Protein AF-A0AAV2BC26-F1 (afdb_monomer_lite)

Foldseek 3Di:
DPPDPDDPDPDDPVLVVLLQVLLQVLLVVQQVVLLVCCVPPNLLVLQLQLLLQLLVLLLCLVVQRVPDSVSSSVSSNSNSNSPNNNPSSVLLQLLQQAFPVCSVVVVVVVLVVVLVCVVVLVVVLVVQLPDPPPNRNSSSSNVSSVVSNVVSVVSVVPPDRHPVPDPPDDPVSNVVGQVRRPDDPPDDDDPDPVVCLVPDPVNVVVVVVVVVLVVVLVCCVPVVVVCCCPVVVPDVVVVVVPDV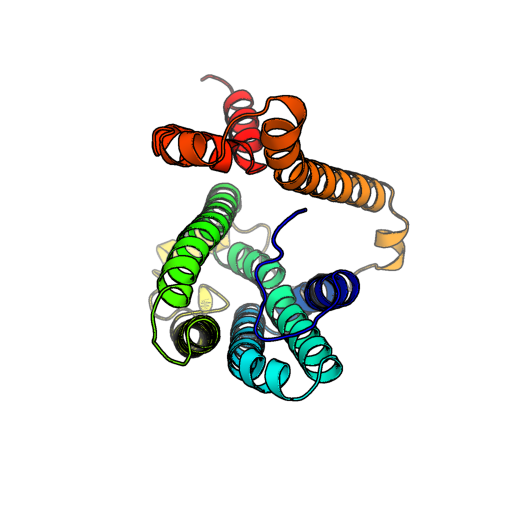VVVCVSSVVSRSCVVVVVVVVVPDPDD

pLDDT: mean 77.87, std 18.15, range [30.59, 96.94]

Sequence (271 aa):
MKKQVEGEFDWSPEIQGYILGSSFLGYVVTQMPGGMMAEKISAKITIIMGVFISSLCHLISPFASWSNTYFILAIQFMRGIGQGLIPAASCVLAANWFPIKERGFLNTAMMSGFCAGALLGGVATGALCSSTLFRGWPSVYYIFGSLGIIFSIFLQLFLFDSPKTHPRITQSELKYILLNQEFSFSGKRPPIPWRKLFTSVPFYALTVAMTGQFWASTHFVSVHPTFLGTILHYPIHERKKSNPSSRLHQGLCALPWIQSLRTFSVSMPKT

Secondary structure (DSSP, 8-state):
-------SS---HHHHHHHHHHHHHHHHHHHHHHHHHHHHT-HHHHHHHHHHHHHHHHHHHHHHHHH-HHHHHHHHHHHHHHHHHHHHHHHHHHHHHS-HHHHHHHHHHHHHHHHHHHHHHHHHHHHHHHS-GGGSHHHHHHHHHHHHHHHHHHHHHH--S-GGG-TT--HHHHHHHHHTSSS---S-PPPP-HHHHHT-HHHHHHHHHHHHHHHHHHHHHHHHHHHHHHTS---HHHHHHS-HHHHHHHHHHTSHHHHHHHHHHHSS---

Organism: NCBI:txid280406

Structure (mmCIF, N/CA/C/O backbone):
data_AF-A0AAV2BC26-F1
#
_entry.id   AF-A0AAV2BC26-F1
#
loop_
_atom_site.group_PDB
_atom_site.id
_atom_site.type_symbol
_atom_site.label_atom_id
_atom_site.label_alt_id
_atom_site.label_comp_id
_atom_site.label_asym_id
_atom_site.label_entity_id
_atom_site.label_seq_id
_atom_site.pdbx_PDB_ins_code
_atom_site.Cartn_x
_atom_site.Cartn_y
_atom_site.Cartn_z
_atom_site.occupancy
_atom_site.B_iso_or_equiv
_atom_site.auth_seq_id
_atom_site.auth_comp_id
_atom_site.auth_asym_id
_atom_site.auth_atom_id
_atom_site.pdbx_PDB_model_num
ATOM 1 N N . MET A 1 1 ? 6.466 8.727 -37.370 1.00 30.59 1 MET A N 1
ATOM 2 C CA . MET A 1 1 ? 7.135 7.662 -36.589 1.00 30.59 1 MET A CA 1
ATOM 3 C C . MET A 1 1 ? 7.299 8.150 -35.157 1.00 30.59 1 MET A C 1
ATOM 5 O O . MET A 1 1 ? 7.943 9.172 -34.955 1.00 30.59 1 MET A O 1
ATOM 9 N N . LYS A 1 2 ? 6.643 7.514 -34.176 1.00 31.97 2 LYS A N 1
ATOM 10 C CA . LYS A 1 2 ? 6.840 7.853 -32.756 1.00 31.97 2 LYS A CA 1
ATOM 11 C C . LYS A 1 2 ? 8.261 7.424 -32.386 1.00 31.97 2 LYS A C 1
ATOM 13 O O . LYS A 1 2 ? 8.549 6.237 -32.458 1.00 31.97 2 LYS A O 1
ATOM 18 N N . LYS A 1 3 ? 9.133 8.368 -32.020 1.00 30.83 3 LYS A N 1
ATOM 19 C CA . LYS A 1 3 ? 10.400 8.053 -31.345 1.00 30.83 3 LYS A CA 1
ATOM 20 C C . LYS A 1 3 ? 10.026 7.357 -30.034 1.00 30.83 3 LYS A C 1
ATOM 22 O O . LYS A 1 3 ? 9.578 8.025 -29.103 1.00 30.83 3 LYS A O 1
ATOM 27 N N . GLN A 1 4 ? 10.095 6.028 -29.994 1.00 39.56 4 GLN A N 1
ATOM 28 C CA . GLN A 1 4 ? 10.157 5.329 -28.718 1.00 39.56 4 GLN A CA 1
ATOM 29 C C . GLN A 1 4 ? 11.443 5.809 -28.047 1.00 39.56 4 GLN A C 1
ATOM 31 O O . GLN A 1 4 ? 12.488 5.893 -28.688 1.00 39.56 4 GLN A O 1
ATOM 36 N N . VAL A 1 5 ? 11.336 6.252 -26.799 1.00 47.44 5 VAL A N 1
ATOM 37 C CA . VAL A 1 5 ? 12.516 6.534 -25.984 1.00 47.44 5 VAL A CA 1
ATOM 38 C C . VAL A 1 5 ? 13.207 5.185 -25.823 1.00 47.44 5 VAL A C 1
ATOM 40 O O . VAL A 1 5 ? 12.642 4.311 -25.172 1.00 47.44 5 VAL A O 1
ATOM 43 N N . GLU A 1 6 ? 14.342 4.987 -26.496 1.00 43.56 6 GLU A N 1
ATOM 44 C CA . GLU A 1 6 ? 15.148 3.770 -26.372 1.00 43.56 6 GLU A CA 1
ATOM 45 C C . GLU A 1 6 ? 15.551 3.630 -24.900 1.00 43.56 6 GLU A C 1
ATOM 47 O O . GLU A 1 6 ? 16.333 4.420 -24.369 1.00 43.56 6 GLU A O 1
ATOM 52 N N . GLY A 1 7 ? 14.898 2.700 -24.204 1.00 60.50 7 GLY A N 1
ATOM 53 C CA . GLY A 1 7 ? 15.225 2.346 -22.831 1.00 60.50 7 GLY A CA 1
ATOM 54 C C . GLY A 1 7 ? 16.401 1.373 -22.798 1.00 60.50 7 GLY A C 1
ATOM 55 O O . GLY A 1 7 ? 16.702 0.718 -23.788 1.00 60.50 7 GLY A O 1
ATOM 56 N N . GLU A 1 8 ? 17.033 1.232 -21.632 1.00 68.56 8 GLU A N 1
ATOM 57 C CA . GLU A 1 8 ? 18.120 0.262 -21.391 1.00 68.56 8 GLU A CA 1
ATOM 58 C C . GLU A 1 8 ? 17.681 -1.205 -21.620 1.00 68.56 8 GLU A C 1
ATOM 60 O O . GLU A 1 8 ? 18.525 -2.087 -21.754 1.00 68.56 8 GLU A O 1
ATOM 65 N N . PHE A 1 9 ? 16.370 -1.469 -21.695 1.00 74.62 9 PHE A N 1
ATOM 66 C CA . PHE A 1 9 ? 15.781 -2.797 -21.873 1.00 74.62 9 PHE A CA 1
ATOM 67 C C . PHE A 1 9 ? 14.911 -2.870 -23.130 1.00 74.62 9 PHE A C 1
ATOM 69 O O . PHE A 1 9 ? 14.010 -2.049 -23.315 1.00 74.62 9 PHE A O 1
ATOM 76 N N . ASP A 1 10 ? 15.114 -3.916 -23.933 1.00 74.75 10 ASP A N 1
ATOM 77 C CA . ASP A 1 10 ? 14.355 -4.191 -25.160 1.00 74.75 10 ASP A CA 1
ATOM 78 C C . ASP A 1 10 ? 13.039 -4.942 -24.857 1.00 74.75 10 ASP A C 1
ATOM 80 O O . ASP A 1 10 ? 12.786 -6.062 -25.302 1.00 74.75 10 ASP A O 1
ATOM 84 N N . TRP A 1 11 ? 12.214 -4.369 -23.973 1.00 79.12 11 TRP A N 1
ATOM 85 C CA . TRP A 1 11 ? 10.929 -4.960 -23.590 1.00 79.12 11 TRP A CA 1
ATOM 86 C C . TRP A 1 11 ? 9.819 -4.541 -24.544 1.00 79.12 11 TRP A C 1
ATOM 88 O O . TRP A 1 11 ? 9.501 -3.352 -24.654 1.00 79.12 11 TRP A O 1
ATOM 98 N N . SER A 1 12 ? 9.154 -5.534 -25.139 1.00 83.81 12 SER A N 1
ATOM 99 C CA . SER A 1 12 ? 7.952 -5.300 -25.934 1.00 83.81 12 SER A CA 1
ATOM 100 C C . SER A 1 12 ? 6.833 -4.674 -25.076 1.00 83.81 12 SER A C 1
ATOM 102 O O . SER A 1 12 ? 6.784 -4.896 -23.856 1.00 83.81 12 SER A O 1
ATOM 104 N N . PRO A 1 13 ? 5.912 -3.893 -25.670 1.00 79.00 13 PRO A N 1
ATOM 105 C CA . PRO A 1 13 ? 4.785 -3.299 -24.946 1.00 79.00 13 PRO A CA 1
ATOM 106 C C . PRO A 1 13 ? 3.946 -4.326 -24.170 1.00 79.00 13 PRO A C 1
ATOM 108 O O . PRO A 1 13 ? 3.428 -4.025 -23.094 1.00 79.00 13 PRO A O 1
ATOM 111 N N . GLU A 1 14 ? 3.849 -5.554 -24.682 1.00 84.06 14 GLU A N 1
ATOM 112 C CA . GLU A 1 14 ? 3.153 -6.671 -24.044 1.00 84.06 14 GLU A CA 1
ATOM 113 C C . GLU A 1 14 ? 3.841 -7.079 -22.734 1.00 84.06 14 GLU A C 1
ATOM 115 O O . GLU A 1 14 ? 3.182 -7.206 -21.701 1.00 84.06 14 GLU A O 1
ATOM 120 N N . ILE A 1 15 ? 5.173 -7.209 -22.743 1.00 84.38 15 ILE A N 1
ATOM 121 C CA . ILE A 1 15 ? 5.966 -7.552 -21.553 1.00 84.38 15 ILE A CA 1
ATOM 122 C C . ILE A 1 15 ? 5.849 -6.459 -20.489 1.00 84.38 15 ILE A C 1
ATOM 124 O O . ILE A 1 15 ? 5.641 -6.763 -19.314 1.00 84.38 15 ILE A O 1
ATOM 128 N N . GLN A 1 16 ? 5.917 -5.185 -20.883 1.00 79.38 16 GLN A N 1
ATOM 129 C CA . GLN A 1 16 ? 5.716 -4.063 -19.958 1.00 79.38 16 GLN A CA 1
ATOM 130 C C . GLN A 1 16 ? 4.321 -4.112 -19.314 1.00 79.38 16 GLN A C 1
ATOM 132 O O . GLN A 1 16 ? 4.179 -3.891 -18.107 1.00 79.38 16 GLN A O 1
ATOM 137 N N . GLY A 1 17 ? 3.302 -4.471 -20.102 1.00 82.50 17 GLY A N 1
ATOM 138 C CA . GLY A 1 17 ? 1.946 -4.720 -19.623 1.00 82.50 17 GLY A CA 1
ATOM 139 C C . GLY A 1 17 ? 1.880 -5.848 -18.592 1.00 82.50 17 GLY A C 1
ATOM 140 O O . GLY A 1 17 ? 1.257 -5.676 -17.544 1.00 82.50 17 GLY A O 1
ATOM 141 N N . TYR A 1 18 ? 2.569 -6.968 -18.828 1.00 87.00 18 TYR A N 1
ATOM 142 C CA . TYR A 1 18 ? 2.637 -8.072 -17.866 1.00 87.00 18 TYR A CA 1
ATOM 143 C C . TYR A 1 18 ? 3.360 -7.691 -16.570 1.00 87.00 18 TYR A C 1
ATOM 145 O O . TYR A 1 18 ? 2.895 -8.059 -15.493 1.00 87.00 18 TYR A O 1
ATOM 153 N N . ILE A 1 19 ? 4.449 -6.920 -16.647 1.00 85.44 19 ILE A N 1
ATOM 154 C CA . ILE A 1 19 ? 5.209 -6.440 -15.478 1.00 85.44 19 ILE A CA 1
ATOM 155 C C . ILE A 1 19 ? 4.349 -5.529 -14.593 1.00 85.44 19 ILE A C 1
ATOM 157 O O . ILE A 1 19 ? 4.380 -5.636 -13.364 1.00 85.44 19 ILE A O 1
ATOM 161 N N . LEU A 1 20 ? 3.562 -4.638 -15.198 1.00 81.12 20 LEU A N 1
ATOM 162 C CA . LEU A 1 20 ? 2.636 -3.782 -14.458 1.00 81.12 20 LEU A CA 1
ATOM 163 C C . LEU A 1 20 ? 1.440 -4.584 -13.916 1.00 81.12 20 LEU A C 1
ATOM 165 O O . LEU A 1 20 ? 1.033 -4.412 -12.764 1.00 81.12 20 LEU A O 1
ATOM 169 N N . GLY A 1 21 ? 0.897 -5.481 -14.740 1.00 85.75 21 GLY A N 1
ATOM 170 C CA . GLY A 1 21 ? -0.248 -6.322 -14.410 1.00 85.75 21 GLY A CA 1
ATOM 171 C C . GLY A 1 21 ? 0.032 -7.310 -13.279 1.00 85.75 21 GLY A C 1
ATOM 172 O O . GLY A 1 21 ? -0.843 -7.526 -12.442 1.00 85.75 21 GLY A O 1
ATOM 173 N N . SER A 1 22 ? 1.246 -7.864 -13.187 1.00 90.25 22 SER A N 1
ATOM 174 C CA . SER A 1 22 ? 1.607 -8.817 -12.131 1.00 90.25 22 SER A CA 1
ATOM 175 C C . SER A 1 22 ? 1.559 -8.179 -10.739 1.00 90.25 22 SER A C 1
ATOM 177 O O . SER A 1 22 ? 1.022 -8.780 -9.808 1.00 90.25 22 SER A O 1
ATOM 179 N N . SER A 1 23 ? 2.016 -6.929 -10.590 1.00 87.19 23 SER A N 1
ATOM 180 C CA . SER A 1 23 ? 1.846 -6.176 -9.340 1.00 87.19 23 SER A CA 1
ATOM 181 C C . SER A 1 23 ? 0.380 -5.968 -8.978 1.00 87.19 23 SER A C 1
ATOM 183 O O . SER A 1 23 ? 0.005 -6.132 -7.817 1.00 87.19 23 SER A O 1
ATOM 185 N N . PHE A 1 24 ? -0.463 -5.631 -9.955 1.00 87.75 24 PHE A N 1
ATOM 186 C CA . PHE A 1 24 ? -1.889 -5.441 -9.704 1.00 87.75 24 PHE A CA 1
ATOM 187 C C . PHE A 1 24 ? -2.580 -6.753 -9.306 1.00 87.75 24 PHE A C 1
ATOM 189 O O . PHE A 1 24 ? -3.384 -6.773 -8.375 1.00 87.75 24 PHE A O 1
ATOM 196 N N . LEU A 1 25 ? -2.213 -7.867 -9.944 1.00 91.38 25 LEU A N 1
ATOM 197 C CA . LEU A 1 25 ? -2.725 -9.191 -9.604 1.00 91.38 25 LEU A CA 1
ATOM 198 C C . LEU A 1 25 ? -2.388 -9.570 -8.154 1.00 91.38 25 LEU A C 1
ATOM 200 O O . LEU A 1 25 ? -3.278 -9.970 -7.405 1.00 91.38 25 LEU A O 1
ATOM 204 N N . GLY A 1 26 ? -1.129 -9.389 -7.736 1.00 91.69 26 GLY A N 1
ATOM 205 C CA . GLY A 1 26 ? -0.709 -9.649 -6.355 1.00 91.69 26 GLY A CA 1
ATOM 206 C C . GLY A 1 26 ? -1.468 -8.790 -5.337 1.00 91.69 26 GLY A C 1
ATOM 207 O O . GLY A 1 26 ? -1.875 -9.283 -4.281 1.00 91.69 26 GLY A O 1
ATOM 208 N N . TYR A 1 27 ? -1.725 -7.527 -5.685 1.00 90.62 27 TYR A N 1
ATOM 209 C CA . TYR A 1 27 ? -2.503 -6.600 -4.864 1.00 90.62 27 TYR A CA 1
ATOM 210 C C . TYR A 1 27 ? -3.951 -7.071 -4.670 1.00 90.62 27 TYR A C 1
ATOM 212 O O . TYR A 1 27 ? -4.417 -7.159 -3.534 1.00 90.62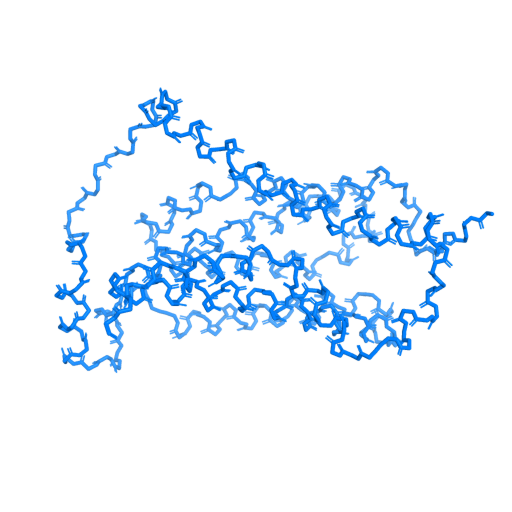 27 TYR A O 1
ATOM 220 N N . VAL A 1 28 ? -4.648 -7.435 -5.754 1.00 90.00 28 VAL A N 1
ATOM 221 C CA . VAL A 1 28 ? -6.049 -7.894 -5.712 1.00 90.00 28 VAL A CA 1
ATOM 222 C C . VAL A 1 28 ? -6.197 -9.180 -4.901 1.00 90.00 28 VAL A C 1
ATOM 224 O O . VAL A 1 28 ? -7.073 -9.261 -4.041 1.00 90.00 28 VAL A O 1
ATOM 227 N N . VAL A 1 29 ? -5.322 -10.165 -5.132 1.00 92.19 29 VAL A N 1
ATOM 228 C CA . VAL A 1 29 ? -5.358 -11.456 -4.420 1.00 92.19 29 VAL A CA 1
ATOM 229 C C . VAL A 1 29 ? -5.208 -11.264 -2.912 1.00 92.19 29 VAL A C 1
ATOM 231 O O . VAL A 1 29 ? -5.825 -11.982 -2.128 1.00 92.19 29 VAL A O 1
ATOM 234 N N . THR A 1 30 ? -4.419 -10.274 -2.500 1.00 92.56 30 THR A N 1
ATOM 235 C CA . THR A 1 30 ? -4.026 -10.103 -1.101 1.00 92.56 30 THR A CA 1
ATOM 236 C C . THR A 1 30 ? -4.961 -9.189 -0.312 1.00 92.56 30 THR A C 1
ATOM 238 O O . THR A 1 30 ? -4.971 -9.262 0.914 1.00 92.56 30 THR A O 1
ATOM 241 N N . GLN A 1 31 ? -5.811 -8.388 -0.964 1.00 89.38 31 GLN A N 1
ATOM 242 C CA . GLN A 1 31 ? -6.725 -7.488 -0.251 1.00 89.38 31 GLN A CA 1
ATOM 243 C C . GLN A 1 31 ? -7.676 -8.218 0.710 1.00 89.38 31 GLN A C 1
ATOM 245 O O . GLN A 1 31 ? -7.814 -7.815 1.867 1.00 89.38 31 GLN A O 1
ATOM 250 N N . MET A 1 32 ? -8.320 -9.301 0.258 1.00 89.25 32 MET A N 1
ATOM 251 C CA . MET A 1 32 ? -9.249 -10.064 1.102 1.00 89.25 32 MET A CA 1
ATOM 252 C C . MET A 1 32 ? -8.526 -10.789 2.257 1.00 89.25 32 MET A C 1
ATOM 254 O O . MET A 1 32 ? -8.907 -10.574 3.412 1.00 89.25 32 MET A O 1
ATOM 258 N N . PRO A 1 33 ? -7.459 -11.582 2.012 1.00 90.62 33 PRO A N 1
ATOM 259 C CA . PRO A 1 33 ? -6.665 -12.182 3.084 1.00 90.62 33 PRO A CA 1
ATOM 260 C C . PRO A 1 33 ? -6.057 -11.154 4.043 1.00 90.62 33 PRO A C 1
ATOM 262 O O . PRO A 1 33 ? -6.034 -11.391 5.248 1.00 90.62 33 PRO A O 1
ATOM 265 N N . GLY A 1 34 ? -5.608 -10.004 3.534 1.00 89.94 34 GLY A N 1
ATOM 266 C CA . GLY A 1 34 ? -5.033 -8.920 4.329 1.00 89.94 34 GLY A CA 1
ATOM 267 C C . GLY A 1 34 ? -6.020 -8.339 5.334 1.00 89.94 34 GLY A C 1
ATOM 268 O O . GLY A 1 34 ? -5.669 -8.154 6.497 1.00 89.94 34 GLY A O 1
ATOM 269 N N . GLY A 1 35 ? -7.281 -8.145 4.934 1.00 88.94 35 GLY A N 1
ATOM 270 C CA . GLY A 1 35 ? -8.345 -7.754 5.862 1.00 88.94 35 GLY A CA 1
ATOM 271 C C . GLY A 1 35 ? -8.563 -8.795 6.962 1.00 88.94 35 GLY A C 1
ATOM 272 O O . GLY A 1 35 ? -8.575 -8.462 8.144 1.00 88.94 35 GLY A O 1
ATOM 273 N N . MET A 1 36 ? -8.638 -10.078 6.597 1.00 88.94 36 MET A N 1
ATOM 274 C CA . MET A 1 36 ? -8.794 -11.162 7.576 1.00 88.94 36 MET A CA 1
ATOM 275 C C . MET A 1 36 ? -7.607 -11.259 8.541 1.00 88.94 36 MET A C 1
ATOM 277 O O . MET A 1 36 ? -7.792 -11.544 9.725 1.00 88.94 36 MET A O 1
ATOM 281 N N . MET A 1 37 ? -6.392 -11.046 8.038 1.00 90.38 37 MET A N 1
ATOM 282 C CA . MET A 1 37 ? -5.165 -11.052 8.827 1.00 90.38 37 MET A CA 1
ATOM 283 C C . MET A 1 37 ? -5.132 -9.880 9.812 1.00 90.38 37 MET A C 1
ATOM 285 O O . MET A 1 37 ? -4.815 -10.082 10.986 1.00 90.38 37 MET A O 1
ATOM 289 N N . ALA A 1 38 ? -5.546 -8.691 9.371 1.00 89.50 38 ALA A N 1
ATOM 290 C CA . ALA A 1 38 ? -5.642 -7.509 10.219 1.00 89.50 38 ALA A CA 1
ATOM 291 C C . ALA A 1 38 ? -6.656 -7.680 11.358 1.00 89.50 38 ALA A C 1
ATOM 293 O O . ALA A 1 38 ? -6.421 -7.211 12.468 1.00 89.50 38 ALA A O 1
ATOM 294 N N . GLU A 1 39 ? -7.763 -8.380 11.103 1.00 86.56 39 GLU A N 1
ATOM 295 C CA . GLU A 1 39 ? -8.792 -8.637 12.112 1.00 86.56 39 GLU A CA 1
ATOM 296 C C . GLU A 1 39 ? -8.424 -9.750 13.100 1.00 86.56 39 GLU A C 1
ATOM 298 O O . GLU A 1 39 ? -8.788 -9.665 14.272 1.00 86.56 39 GLU A O 1
ATOM 303 N N . LYS A 1 40 ? -7.756 -10.816 12.637 1.00 85.31 40 LYS A N 1
ATOM 304 C CA . LYS A 1 40 ? -7.459 -12.000 13.462 1.00 85.31 40 LYS A CA 1
ATOM 305 C C . LYS A 1 40 ? -6.129 -11.923 14.199 1.00 85.31 40 LYS A C 1
ATOM 307 O O . LYS A 1 40 ? -6.037 -12.445 15.305 1.00 85.31 40 LYS A O 1
ATOM 312 N N . ILE A 1 41 ? -5.102 -11.368 13.558 1.00 86.69 41 ILE A N 1
ATOM 313 C CA . ILE A 1 41 ? -3.739 -11.335 14.095 1.00 86.69 41 ILE A CA 1
ATOM 314 C C . ILE A 1 41 ? -3.483 -9.966 14.712 1.00 86.69 41 ILE A C 1
ATOM 316 O O . ILE A 1 41 ? -3.331 -9.852 15.922 1.00 86.69 41 ILE A O 1
ATOM 320 N N . SER A 1 42 ? -3.414 -8.935 13.873 1.00 88.44 42 SER A N 1
ATOM 321 C CA . SER A 1 42 ? -3.127 -7.557 14.273 1.00 88.44 42 SER A CA 1
ATOM 322 C C . SER A 1 42 ? -3.114 -6.677 13.025 1.00 88.44 42 SER A C 1
ATOM 324 O O . SER A 1 42 ? -2.523 -7.040 11.999 1.00 88.44 42 SER A O 1
ATOM 326 N N . ALA A 1 43 ? -3.732 -5.501 13.108 1.00 91.00 43 ALA A N 1
ATOM 327 C CA . ALA A 1 43 ? -3.708 -4.530 12.022 1.00 91.00 43 ALA A CA 1
ATOM 328 C C . ALA A 1 43 ? -2.306 -3.916 11.872 1.00 91.00 43 ALA A C 1
ATOM 330 O O . ALA A 1 43 ? -1.802 -3.803 10.755 1.00 91.00 43 ALA A O 1
ATOM 331 N N . LYS A 1 44 ? -1.633 -3.616 12.990 1.00 92.44 44 LYS A N 1
ATOM 332 C CA . LYS A 1 44 ? -0.251 -3.127 13.056 1.00 92.44 44 LYS A CA 1
ATOM 333 C C . LYS A 1 44 ? 0.703 -4.063 12.324 1.00 92.44 44 LYS A C 1
ATOM 335 O O . LYS A 1 44 ? 1.413 -3.616 11.426 1.00 92.44 44 LYS A O 1
ATOM 340 N N . ILE A 1 45 ? 0.721 -5.348 12.689 1.00 92.75 45 ILE A N 1
ATOM 341 C CA . ILE A 1 45 ? 1.651 -6.325 12.100 1.00 92.75 45 ILE A CA 1
ATOM 342 C C . ILE A 1 45 ? 1.398 -6.449 10.596 1.00 92.75 45 ILE A C 1
ATOM 344 O O . ILE A 1 45 ? 2.345 -6.456 9.813 1.00 92.75 45 ILE A O 1
ATOM 348 N N . THR A 1 46 ? 0.129 -6.473 10.183 1.00 94.62 46 THR A N 1
ATOM 349 C CA . THR A 1 46 ? -0.253 -6.580 8.769 1.00 94.62 46 THR A CA 1
ATOM 350 C C . THR A 1 46 ? 0.237 -5.380 7.948 1.00 94.62 46 THR A C 1
ATOM 352 O O . THR A 1 46 ? 0.809 -5.568 6.873 1.00 94.62 46 THR A O 1
ATOM 355 N N . ILE A 1 47 ? 0.092 -4.152 8.468 1.00 94.81 47 ILE A N 1
ATOM 356 C CA . ILE A 1 47 ? 0.607 -2.933 7.819 1.00 94.81 47 ILE A CA 1
ATOM 357 C C . ILE A 1 47 ? 2.134 -2.984 7.717 1.00 94.81 47 ILE A C 1
ATOM 359 O O . ILE A 1 47 ? 2.685 -2.747 6.643 1.00 94.81 47 ILE A O 1
ATOM 363 N N . ILE A 1 48 ? 2.822 -3.315 8.812 1.00 95.62 48 ILE A N 1
ATOM 364 C CA . ILE A 1 48 ? 4.290 -3.320 8.866 1.00 95.62 48 ILE A CA 1
ATOM 365 C C . ILE A 1 48 ? 4.864 -4.363 7.914 1.00 95.62 48 ILE A C 1
ATOM 367 O O . ILE A 1 48 ? 5.770 -4.047 7.147 1.00 95.62 48 ILE A O 1
ATOM 371 N N . MET A 1 49 ? 4.304 -5.574 7.901 1.00 95.31 49 MET A N 1
ATOM 372 C CA . MET A 1 49 ? 4.687 -6.608 6.944 1.00 95.31 49 MET A CA 1
ATOM 373 C C . MET A 1 49 ? 4.464 -6.155 5.502 1.00 95.31 49 MET A C 1
ATOM 375 O O . MET A 1 49 ? 5.345 -6.341 4.666 1.00 95.31 49 MET A O 1
ATOM 379 N N . GLY A 1 50 ? 3.319 -5.534 5.205 1.00 95.00 50 GLY A N 1
ATOM 380 C CA . GLY A 1 50 ? 3.022 -5.036 3.865 1.00 95.00 50 GLY A CA 1
ATOM 381 C C . GLY A 1 50 ? 4.018 -3.975 3.393 1.00 95.00 50 GLY A C 1
ATOM 382 O O . GLY A 1 50 ? 4.563 -4.073 2.289 1.00 95.00 50 GLY A O 1
ATOM 383 N N . VAL A 1 51 ? 4.326 -2.996 4.251 1.00 95.88 51 VAL A N 1
ATOM 384 C CA . VAL A 1 51 ? 5.325 -1.952 3.968 1.00 95.88 51 VAL A CA 1
ATOM 385 C C . VAL A 1 51 ? 6.719 -2.561 3.823 1.00 95.88 51 VAL A C 1
ATOM 387 O O . VAL A 1 51 ? 7.420 -2.242 2.866 1.00 95.88 51 VAL A O 1
ATOM 390 N N . PHE A 1 52 ? 7.115 -3.471 4.711 1.00 96.94 52 PHE A N 1
ATOM 391 C CA . PHE A 1 52 ? 8.434 -4.098 4.676 1.00 96.94 52 PHE A CA 1
ATOM 392 C C . PHE A 1 52 ? 8.640 -4.949 3.416 1.00 96.94 52 PHE A C 1
ATOM 394 O O . PHE A 1 52 ? 9.605 -4.731 2.687 1.00 96.94 52 PHE A O 1
ATOM 401 N N . ILE A 1 53 ? 7.706 -5.860 3.107 1.00 96.12 53 ILE A N 1
ATOM 402 C CA . ILE A 1 53 ? 7.771 -6.726 1.917 1.00 96.12 53 ILE A CA 1
ATOM 403 C C . ILE A 1 53 ? 7.787 -5.876 0.647 1.00 96.12 53 ILE A C 1
ATOM 405 O O . ILE A 1 53 ? 8.637 -6.072 -0.219 1.00 96.12 53 ILE A O 1
ATOM 409 N N . SER A 1 54 ? 6.880 -4.899 0.539 1.00 95.12 54 SER A N 1
ATOM 410 C CA . SER A 1 54 ? 6.818 -4.047 -0.651 1.00 95.12 54 SER A CA 1
ATOM 411 C C . SER A 1 54 ? 8.087 -3.215 -0.839 1.00 95.12 54 SER A C 1
ATOM 413 O O . SER A 1 54 ? 8.544 -3.085 -1.973 1.00 95.12 54 SER A O 1
ATOM 415 N N . SER A 1 55 ? 8.687 -2.713 0.244 1.00 95.75 55 SER A N 1
ATOM 416 C CA . SER A 1 55 ? 9.929 -1.929 0.211 1.00 95.75 55 SER A CA 1
ATOM 417 C C . SER A 1 55 ? 11.150 -2.784 -0.120 1.00 95.75 55 SER A C 1
ATOM 419 O O . SER A 1 55 ? 11.985 -2.374 -0.923 1.00 95.75 55 SER A O 1
ATOM 421 N N . LEU A 1 56 ? 11.229 -3.998 0.429 1.00 96.81 56 LEU A N 1
ATOM 422 C CA . LEU A 1 56 ? 12.293 -4.949 0.117 1.00 96.81 56 LEU A CA 1
ATOM 423 C C . LEU A 1 56 ? 12.247 -5.364 -1.358 1.00 96.81 56 LEU A C 1
ATOM 425 O O . LEU A 1 56 ? 13.263 -5.305 -2.047 1.00 96.81 56 LEU A O 1
ATOM 429 N N . CYS A 1 57 ? 11.063 -5.711 -1.872 1.00 94.62 57 CYS A N 1
ATOM 430 C CA . CYS A 1 57 ? 10.891 -5.997 -3.295 1.00 94.62 57 CYS A CA 1
ATOM 431 C C . CYS A 1 57 ? 11.260 -4.785 -4.160 1.00 94.62 57 CYS A C 1
ATOM 433 O O . CYS A 1 57 ? 11.883 -4.961 -5.200 1.00 94.62 57 CYS A O 1
ATOM 435 N N . HIS A 1 58 ? 10.947 -3.566 -3.705 1.00 92.94 58 HIS A N 1
ATOM 436 C CA . HIS A 1 58 ? 11.327 -2.327 -4.385 1.00 92.94 58 HIS A CA 1
ATOM 437 C C . HIS A 1 58 ? 12.855 -2.187 -4.523 1.00 92.94 58 HIS A C 1
ATOM 439 O O . HIS A 1 58 ? 13.331 -1.824 -5.593 1.00 92.94 58 HIS A O 1
ATOM 445 N N . LEU A 1 59 ? 13.630 -2.515 -3.483 1.00 94.62 59 LEU A N 1
ATOM 446 C CA . LEU A 1 59 ? 15.100 -2.485 -3.534 1.00 94.62 59 LEU A CA 1
ATOM 447 C C . LEU A 1 59 ? 15.690 -3.532 -4.484 1.00 94.62 59 LEU A C 1
ATOM 449 O O . LEU A 1 59 ? 16.732 -3.295 -5.090 1.00 94.62 59 LEU A O 1
ATOM 453 N N . ILE A 1 60 ? 15.037 -4.688 -4.605 1.00 94.38 60 ILE A N 1
ATOM 454 C CA . ILE A 1 60 ? 15.495 -5.798 -5.450 1.00 94.38 60 ILE A CA 1
ATOM 455 C C . ILE A 1 60 ? 15.139 -5.558 -6.927 1.00 94.38 60 ILE A C 1
ATOM 457 O O . ILE A 1 60 ? 15.814 -6.090 -7.809 1.00 94.38 60 ILE A O 1
ATOM 461 N N . SER A 1 61 ? 14.124 -4.738 -7.224 1.00 90.75 61 SER A N 1
ATOM 462 C CA . SER A 1 61 ? 13.635 -4.498 -8.588 1.00 90.75 61 SER A CA 1
ATOM 463 C C . SER A 1 61 ? 14.728 -4.121 -9.602 1.00 90.75 61 SER A C 1
ATOM 465 O O . SER A 1 61 ? 14.731 -4.736 -10.666 1.00 90.75 61 SER A O 1
ATOM 467 N N . PRO A 1 62 ? 15.688 -3.206 -9.335 1.00 89.31 62 PRO A N 1
ATOM 468 C CA . PRO A 1 62 ? 16.725 -2.888 -10.318 1.00 89.31 62 PRO A CA 1
ATOM 469 C C . PRO A 1 62 ? 17.617 -4.078 -10.667 1.00 89.31 62 PRO A C 1
ATOM 471 O O . PRO A 1 62 ? 17.896 -4.330 -11.837 1.00 89.31 62 PRO A O 1
ATOM 474 N N . PHE A 1 63 ? 18.007 -4.849 -9.650 1.00 90.31 63 PHE A N 1
ATOM 475 C CA . PHE A 1 63 ? 18.787 -6.068 -9.829 1.00 90.31 63 PHE A CA 1
ATOM 476 C C . PHE A 1 63 ? 18.004 -7.126 -10.617 1.00 90.31 63 PHE A C 1
ATOM 478 O O . PHE A 1 63 ? 18.551 -7.773 -11.510 1.00 90.31 63 PHE A O 1
ATOM 485 N N . ALA A 1 64 ? 16.706 -7.262 -10.336 1.00 89.38 64 ALA A N 1
ATOM 486 C CA . ALA A 1 64 ? 15.843 -8.191 -11.052 1.00 89.38 64 ALA A CA 1
ATOM 487 C C . ALA A 1 64 ? 15.691 -7.827 -12.537 1.00 89.38 64 ALA A C 1
ATOM 489 O O . ALA A 1 64 ? 15.720 -8.724 -13.381 1.00 89.38 64 ALA A O 1
ATOM 490 N N . SER A 1 65 ? 15.602 -6.531 -12.857 1.00 86.31 65 SER A N 1
ATOM 491 C CA . SER A 1 65 ? 15.516 -6.038 -14.236 1.00 86.31 65 SER A CA 1
ATOM 492 C C . SER A 1 65 ? 16.756 -6.370 -15.068 1.00 86.31 65 SER A C 1
ATOM 494 O O . SER A 1 65 ? 16.615 -6.725 -16.233 1.00 86.31 65 SER A O 1
ATOM 496 N N . TRP A 1 66 ? 17.960 -6.305 -14.487 1.00 86.31 66 TRP A N 1
ATOM 497 C CA . TRP A 1 66 ? 19.201 -6.654 -15.197 1.00 86.31 66 TRP A CA 1
ATOM 498 C C . TRP A 1 66 ? 19.404 -8.158 -15.396 1.00 86.31 66 TRP A C 1
ATOM 500 O O . TRP A 1 66 ? 20.174 -8.554 -16.265 1.00 86.31 66 TRP A O 1
ATOM 510 N N . SER A 1 67 ? 18.753 -8.996 -14.588 1.00 87.12 67 SER A N 1
ATOM 511 C CA . SER A 1 67 ? 18.961 -10.442 -14.629 1.00 87.12 67 SER A CA 1
ATOM 512 C C . SER A 1 67 ? 18.031 -11.140 -15.622 1.00 87.12 67 SER A C 1
ATOM 514 O O . SER A 1 67 ? 18.503 -11.787 -16.554 1.00 87.12 67 SER A O 1
ATOM 516 N N . ASN A 1 68 ? 16.712 -11.059 -15.414 1.00 87.12 68 ASN A N 1
ATOM 517 C CA . ASN A 1 68 ? 15.744 -11.797 -16.226 1.00 87.12 68 ASN A CA 1
ATOM 518 C C . ASN A 1 68 ? 14.342 -11.172 -16.139 1.00 87.12 68 ASN A C 1
ATOM 520 O O . ASN A 1 68 ? 13.843 -10.879 -15.051 1.00 87.12 68 ASN A O 1
ATOM 524 N N . THR A 1 69 ? 13.656 -11.073 -17.278 1.00 86.62 69 THR A N 1
ATOM 525 C CA . THR A 1 69 ? 12.254 -10.644 -17.395 1.00 86.62 69 THR A CA 1
ATOM 526 C C . THR A 1 69 ? 11.300 -11.430 -16.481 1.00 86.62 69 THR A C 1
ATOM 528 O O . THR A 1 69 ? 10.412 -10.852 -15.856 1.00 86.62 69 THR A O 1
ATOM 531 N N . TYR A 1 70 ? 11.491 -12.744 -16.330 1.00 89.69 70 TYR A N 1
ATOM 532 C CA . TYR A 1 70 ? 10.664 -13.557 -15.426 1.00 89.69 70 TYR A CA 1
ATOM 533 C C . TYR A 1 70 ? 10.918 -13.244 -13.950 1.00 89.69 70 TYR A C 1
ATOM 535 O O . TYR A 1 70 ? 10.011 -13.337 -13.121 1.00 89.69 70 TYR A O 1
ATOM 543 N N . PHE A 1 71 ? 12.141 -12.833 -13.612 1.00 92.12 71 PHE A N 1
ATOM 544 C CA . PHE A 1 71 ? 12.492 -12.508 -12.239 1.00 92.12 71 PHE A CA 1
ATOM 545 C C . PHE A 1 71 ? 11.875 -11.174 -11.807 1.00 92.12 71 PHE A C 1
ATOM 547 O O . PHE A 1 71 ? 11.274 -11.103 -10.734 1.00 92.12 71 PHE A O 1
ATOM 554 N N . ILE A 1 72 ? 11.907 -10.146 -12.666 1.00 91.31 72 ILE A N 1
ATOM 555 C CA . ILE A 1 72 ? 11.205 -8.885 -12.380 1.00 91.31 72 ILE A CA 1
ATOM 556 C C . ILE A 1 72 ? 9.689 -9.095 -12.278 1.00 91.31 72 ILE A C 1
ATOM 558 O O . ILE A 1 72 ? 9.066 -8.530 -11.383 1.00 91.31 72 ILE A O 1
ATOM 562 N N . LEU A 1 73 ? 9.093 -9.971 -13.098 1.00 92.56 73 LEU A N 1
ATOM 563 C CA . LEU A 1 73 ? 7.672 -10.329 -12.985 1.00 92.56 73 LEU A CA 1
ATOM 564 C C . LEU A 1 73 ? 7.321 -10.897 -11.602 1.00 92.56 73 LEU A C 1
ATOM 566 O O . LEU A 1 73 ? 6.330 -10.469 -11.003 1.00 92.56 73 LEU A O 1
ATOM 570 N N . ALA A 1 74 ? 8.143 -11.814 -11.085 1.00 95.00 74 ALA A N 1
ATOM 571 C CA . ALA A 1 74 ? 7.956 -12.410 -9.764 1.00 95.00 74 ALA A CA 1
ATOM 572 C C . ALA A 1 74 ? 8.121 -11.379 -8.634 1.00 95.00 74 ALA A C 1
ATOM 574 O O . ALA A 1 74 ? 7.285 -11.309 -7.732 1.00 95.00 74 ALA A O 1
ATOM 575 N N . ILE A 1 75 ? 9.152 -10.528 -8.702 1.00 94.75 75 ILE A N 1
ATOM 576 C CA . ILE A 1 75 ? 9.375 -9.457 -7.716 1.00 94.75 75 ILE A CA 1
ATOM 577 C C . ILE A 1 75 ? 8.224 -8.447 -7.724 1.00 94.75 75 ILE A C 1
ATOM 579 O O . ILE A 1 75 ? 7.762 -8.025 -6.664 1.00 94.75 75 ILE A O 1
ATOM 583 N N . GLN A 1 76 ? 7.707 -8.103 -8.901 1.00 92.75 76 GLN A N 1
ATOM 584 C CA . GLN A 1 76 ? 6.564 -7.208 -9.050 1.00 92.75 76 GLN A CA 1
ATOM 585 C C . GLN A 1 76 ? 5.284 -7.809 -8.469 1.00 92.75 76 GLN A C 1
ATOM 587 O O . GLN A 1 76 ? 4.533 -7.093 -7.802 1.00 92.75 76 GLN A O 1
ATOM 592 N N . PHE A 1 77 ? 5.057 -9.112 -8.644 1.00 95.00 77 PHE A N 1
ATOM 593 C CA . PHE A 1 77 ? 3.945 -9.819 -8.012 1.00 95.00 77 PHE A CA 1
ATOM 594 C C . PHE A 1 77 ? 4.061 -9.807 -6.480 1.00 95.00 77 PHE A C 1
ATOM 596 O O . PHE A 1 77 ? 3.116 -9.417 -5.792 1.00 95.00 77 PHE A O 1
ATOM 603 N N . MET A 1 78 ? 5.242 -10.126 -5.939 1.00 95.81 78 MET A N 1
ATOM 604 C CA . MET A 1 78 ? 5.515 -10.091 -4.494 1.00 95.81 78 MET A CA 1
ATOM 605 C C . MET A 1 78 ? 5.369 -8.685 -3.898 1.00 95.81 78 MET A C 1
ATOM 607 O O . MET A 1 78 ? 4.794 -8.512 -2.821 1.00 95.81 78 MET A O 1
ATOM 611 N N . ARG A 1 79 ? 5.814 -7.655 -4.625 1.00 94.56 79 ARG A N 1
ATOM 612 C CA . ARG A 1 79 ? 5.588 -6.253 -4.256 1.00 94.56 79 ARG A CA 1
ATOM 613 C C . ARG A 1 79 ? 4.094 -5.938 -4.176 1.00 94.56 79 ARG A C 1
ATOM 615 O O . ARG A 1 79 ? 3.664 -5.284 -3.227 1.00 94.56 79 ARG A O 1
ATOM 622 N N . GLY A 1 80 ? 3.316 -6.426 -5.143 1.00 92.81 80 GLY A N 1
ATOM 623 C CA . GLY A 1 80 ? 1.859 -6.317 -5.168 1.00 92.81 80 GLY A CA 1
ATOM 624 C C . GLY A 1 80 ? 1.199 -6.936 -3.938 1.00 92.81 80 GLY A C 1
ATOM 625 O O . GLY A 1 80 ? 0.359 -6.292 -3.313 1.00 92.81 80 GLY A O 1
ATOM 626 N N . ILE A 1 81 ? 1.639 -8.135 -3.537 1.00 95.06 81 ILE A N 1
ATOM 627 C CA . ILE A 1 81 ? 1.178 -8.804 -2.309 1.00 95.06 81 ILE A CA 1
ATOM 628 C C . ILE A 1 81 ? 1.396 -7.902 -1.091 1.00 95.06 81 ILE A C 1
ATOM 630 O O . ILE A 1 81 ? 0.451 -7.627 -0.353 1.00 95.06 81 ILE A O 1
ATOM 634 N N . GLY A 1 82 ? 2.611 -7.374 -0.909 1.00 93.25 82 GLY A N 1
ATOM 635 C CA . GLY A 1 82 ? 2.910 -6.471 0.206 1.00 93.25 82 GLY A CA 1
ATOM 636 C C . GLY A 1 82 ? 2.016 -5.225 0.215 1.00 93.25 82 GLY A C 1
ATOM 637 O O . GLY A 1 82 ? 1.468 -4.854 1.252 1.00 93.25 82 GLY A O 1
ATOM 638 N N . GLN A 1 83 ? 1.796 -4.612 -0.951 1.00 92.12 83 GLN A N 1
ATOM 639 C CA . GLN A 1 83 ? 0.934 -3.433 -1.079 1.00 92.12 83 GLN A CA 1
ATOM 640 C C . GLN A 1 83 ? -0.546 -3.739 -0.815 1.00 92.12 83 GLN A C 1
ATOM 642 O O . GLN A 1 83 ? -1.245 -2.891 -0.266 1.00 92.12 83 GLN A O 1
ATOM 647 N N . GLY A 1 84 ? -1.024 -4.936 -1.169 1.00 91.75 84 GLY A N 1
ATOM 648 C CA . GLY A 1 84 ? -2.419 -5.348 -0.982 1.00 91.75 84 GLY A CA 1
ATOM 649 C C . GLY A 1 84 ? -2.832 -5.505 0.482 1.00 91.75 84 GLY A C 1
ATOM 650 O O . GLY A 1 84 ? -4.007 -5.338 0.803 1.00 91.75 84 GLY A O 1
ATOM 651 N N . LEU A 1 85 ? -1.878 -5.765 1.383 1.00 93.56 85 LEU A N 1
ATOM 652 C CA . LEU A 1 85 ? -2.130 -5.908 2.824 1.00 93.56 85 LEU A CA 1
ATOM 653 C C . LEU A 1 85 ? -2.504 -4.582 3.506 1.00 93.56 85 LEU A C 1
ATOM 655 O O . LEU A 1 85 ? -3.276 -4.569 4.464 1.00 93.56 85 LEU A O 1
ATOM 659 N N . ILE A 1 86 ? -1.954 -3.466 3.022 1.00 92.88 86 ILE A N 1
ATOM 660 C CA . ILE A 1 86 ? -1.974 -2.178 3.727 1.00 92.88 86 ILE A CA 1
ATOM 661 C C . ILE A 1 86 ? -3.386 -1.562 3.804 1.00 92.88 86 ILE A C 1
ATOM 663 O O . ILE A 1 86 ? -3.803 -1.221 4.909 1.00 92.88 86 ILE A O 1
ATOM 667 N N . PRO A 1 87 ? -4.164 -1.421 2.708 1.00 89.81 87 PRO A N 1
ATOM 668 C CA . PRO A 1 87 ? -5.419 -0.663 2.732 1.00 89.81 87 PRO A CA 1
ATOM 669 C C . PRO A 1 87 ? -6.470 -1.264 3.666 1.00 89.81 87 PRO A C 1
ATOM 671 O O . PRO A 1 87 ? -7.077 -0.548 4.460 1.00 89.81 87 PRO A O 1
ATOM 674 N N . ALA A 1 88 ? -6.659 -2.585 3.601 1.00 88.81 88 ALA A N 1
ATOM 675 C CA . ALA A 1 88 ? -7.627 -3.280 4.442 1.00 88.81 88 ALA A CA 1
ATOM 676 C C . ALA A 1 88 ? -7.237 -3.186 5.926 1.00 88.81 88 ALA A C 1
ATOM 678 O O . ALA A 1 88 ? -8.083 -2.896 6.773 1.00 88.81 88 ALA A O 1
ATOM 679 N N . ALA A 1 89 ? -5.948 -3.351 6.236 1.00 91.62 89 ALA A N 1
ATOM 680 C CA . ALA A 1 89 ? -5.442 -3.231 7.595 1.00 91.62 89 ALA A CA 1
ATOM 681 C C . ALA A 1 89 ? -5.548 -1.799 8.147 1.00 91.62 89 ALA A C 1
ATOM 683 O O . ALA A 1 89 ? -5.919 -1.624 9.306 1.00 91.62 89 ALA A O 1
ATOM 684 N N . SER A 1 90 ? -5.315 -0.775 7.320 1.00 90.62 90 SER A N 1
ATOM 685 C CA . SER A 1 90 ? -5.505 0.631 7.701 1.00 90.62 90 SER A CA 1
ATOM 686 C C . SER A 1 90 ? -6.959 0.947 8.053 1.00 90.62 90 SER A C 1
ATOM 688 O O . SER A 1 90 ? -7.206 1.647 9.033 1.00 90.62 90 SER A O 1
ATOM 690 N N . CYS A 1 91 ? -7.931 0.392 7.319 1.00 88.25 91 CYS A N 1
ATOM 691 C CA . CYS A 1 91 ? -9.351 0.538 7.653 1.00 88.25 91 CYS A CA 1
ATOM 692 C C . CYS A 1 91 ? -9.700 -0.111 9.003 1.00 88.25 91 CYS A C 1
ATOM 694 O O . CYS A 1 91 ? -10.423 0.485 9.802 1.00 88.25 91 CYS A O 1
ATOM 696 N N . VAL A 1 92 ? -9.162 -1.304 9.288 1.00 87.69 92 VAL A N 1
ATOM 697 C CA . VAL A 1 92 ? -9.351 -1.986 10.584 1.00 87.69 92 VAL A CA 1
ATOM 698 C C . VAL A 1 92 ? -8.717 -1.183 11.720 1.00 87.69 92 VAL A C 1
ATOM 700 O O . VAL A 1 92 ? -9.345 -0.976 12.759 1.00 87.69 92 VAL A O 1
ATOM 703 N N . LEU A 1 93 ? -7.501 -0.671 11.517 1.00 89.00 93 LEU A N 1
ATOM 704 C CA . LEU A 1 93 ? -6.819 0.157 12.507 1.00 89.00 93 LEU A CA 1
ATOM 705 C C . LEU A 1 93 ? -7.596 1.453 12.784 1.00 89.00 93 LEU A C 1
ATOM 707 O O . LEU A 1 93 ? -7.812 1.803 13.943 1.00 89.00 93 LEU A O 1
ATOM 711 N N . ALA A 1 94 ? -8.082 2.125 11.737 1.00 87.50 94 ALA A N 1
ATOM 712 C CA . ALA A 1 94 ? -8.905 3.323 11.875 1.00 87.50 94 ALA A CA 1
ATOM 713 C C . ALA A 1 94 ? -10.212 3.036 12.633 1.00 87.50 94 ALA A C 1
ATOM 715 O O . ALA A 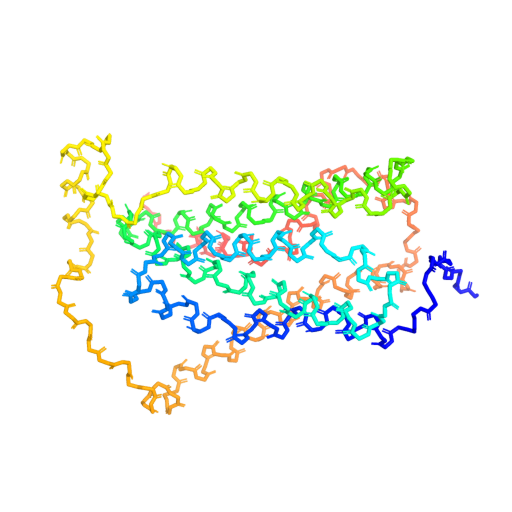1 94 ? -10.635 3.830 13.472 1.00 87.50 94 ALA A O 1
ATOM 716 N N . ALA A 1 95 ? -10.832 1.876 12.404 1.00 84.75 95 ALA A N 1
ATOM 717 C CA . ALA A 1 95 ? -12.021 1.475 13.147 1.00 84.75 95 ALA A CA 1
ATOM 718 C C . ALA A 1 95 ? -11.742 1.287 14.652 1.00 84.75 95 ALA A C 1
ATOM 720 O O . ALA A 1 95 ? -12.589 1.641 15.475 1.00 84.75 95 ALA A O 1
ATOM 721 N N . ASN A 1 96 ? -10.560 0.784 15.019 1.00 83.69 96 ASN A N 1
ATOM 722 C CA . ASN A 1 96 ? -10.165 0.565 16.415 1.00 83.69 96 ASN A CA 1
ATOM 723 C C . ASN A 1 96 ? -9.773 1.847 17.159 1.00 83.69 96 ASN A C 1
ATOM 725 O O . ASN A 1 96 ? -9.878 1.891 18.386 1.00 83.69 96 ASN A O 1
ATOM 729 N N . TRP A 1 97 ? -9.304 2.866 16.441 1.00 85.62 97 TRP A N 1
ATOM 730 C CA . TRP A 1 97 ? -8.807 4.107 17.034 1.00 85.62 97 TRP A CA 1
ATOM 731 C C . TRP A 1 97 ? -9.839 5.226 17.087 1.00 85.62 97 TRP A C 1
ATOM 733 O O . TRP A 1 97 ? -9.755 6.071 17.972 1.00 85.62 97 TRP A O 1
ATOM 743 N N . PHE A 1 98 ? -10.829 5.219 16.190 1.00 84.56 98 PHE A N 1
ATOM 744 C CA . PHE A 1 98 ? -11.685 6.384 15.998 1.00 84.56 98 PHE A CA 1
ATOM 745 C C . PHE A 1 98 ? -13.186 6.092 16.119 1.00 84.56 98 PHE A C 1
ATOM 747 O O . PHE A 1 98 ? -13.665 5.047 15.646 1.00 84.56 98 PHE A O 1
ATOM 754 N N . PRO A 1 99 ? -13.949 7.031 16.712 1.00 84.62 99 PRO A N 1
ATOM 755 C CA . PRO A 1 99 ? -15.397 6.929 16.840 1.00 84.62 99 PRO A CA 1
ATOM 756 C C . PRO A 1 99 ? -16.092 7.132 15.489 1.00 84.62 99 PRO A C 1
ATOM 758 O O . PRO A 1 99 ? -15.586 7.813 14.598 1.00 84.62 99 PRO A O 1
ATOM 761 N N . ILE A 1 100 ? -17.294 6.570 15.337 1.00 80.44 100 ILE A N 1
ATOM 762 C CA . ILE A 1 100 ? -18.014 6.495 14.047 1.00 80.44 100 ILE A CA 1
ATOM 763 C C . ILE A 1 100 ? -18.204 7.864 13.389 1.00 80.44 100 ILE A C 1
ATOM 765 O O . ILE A 1 100 ? -18.019 7.994 12.180 1.00 80.44 100 ILE A O 1
ATOM 769 N N . LYS A 1 101 ? -18.511 8.892 14.188 1.00 83.50 101 LYS A N 1
ATOM 770 C CA . LYS A 1 101 ? -18.737 10.264 13.708 1.00 83.50 101 LYS A CA 1
ATOM 771 C C . LYS A 1 101 ? -17.506 10.874 13.028 1.00 83.50 101 LYS A C 1
ATOM 773 O O . LYS A 1 101 ? -17.651 11.690 12.127 1.00 83.50 101 LYS A O 1
ATOM 778 N N . GLU A 1 102 ? -16.307 10.459 13.426 1.00 84.06 102 GLU A N 1
ATOM 779 C CA . GLU A 1 102 ? -15.039 11.017 12.940 1.00 84.06 102 GLU A CA 1
ATOM 780 C C . GLU A 1 102 ? -14.389 10.141 11.855 1.00 84.06 102 GLU A C 1
ATOM 782 O O . GLU A 1 102 ? -13.539 10.610 11.093 1.00 84.06 102 GLU A O 1
ATOM 787 N N . ARG A 1 103 ? -14.826 8.879 11.708 1.00 81.62 103 ARG A N 1
ATOM 788 C CA . ARG A 1 103 ? -14.275 7.931 10.720 1.00 81.62 103 ARG A CA 1
ATOM 789 C C . ARG A 1 103 ? -14.356 8.442 9.281 1.00 81.62 103 ARG A C 1
ATOM 791 O O . ARG A 1 103 ? -13.428 8.214 8.508 1.00 81.62 103 ARG A O 1
ATOM 798 N N . GLY A 1 104 ? -15.432 9.143 8.914 1.00 82.75 104 GLY A N 1
ATOM 799 C CA . GLY A 1 104 ? -15.597 9.692 7.562 1.00 82.75 104 GLY A CA 1
ATOM 800 C C . GLY A 1 104 ? -14.524 10.727 7.204 1.00 82.75 104 GLY A C 1
ATOM 801 O O . GLY A 1 104 ? -13.945 10.682 6.114 1.00 82.75 104 GLY A O 1
ATOM 802 N N . PHE A 1 105 ? -14.198 11.613 8.150 1.00 85.94 105 PHE A N 1
ATOM 803 C CA . PHE A 1 105 ? -13.139 12.608 7.984 1.00 85.94 105 PHE A CA 1
ATOM 804 C C . PHE A 1 105 ? -11.772 11.938 7.807 1.00 85.94 105 PHE A C 1
ATOM 806 O O . PHE A 1 105 ? -11.028 12.269 6.887 1.00 85.94 105 PHE A O 1
ATOM 813 N N . LEU A 1 106 ? -11.471 10.929 8.622 1.00 83.56 106 LEU A N 1
ATOM 814 C CA . LEU A 1 106 ? -10.187 10.227 8.580 1.00 83.56 106 LEU A CA 1
ATOM 815 C C . LEU A 1 106 ? -10.002 9.383 7.330 1.00 83.56 106 LEU A C 1
ATOM 817 O O . LEU A 1 106 ? -8.918 9.372 6.756 1.00 83.56 106 LEU A O 1
ATOM 821 N N . ASN A 1 107 ? -11.057 8.712 6.867 1.00 82.69 107 ASN A N 1
ATOM 822 C CA . ASN A 1 107 ? -10.993 7.992 5.604 1.00 82.69 107 ASN A CA 1
ATOM 823 C C . ASN A 1 107 ? -10.709 8.958 4.442 1.00 82.69 107 ASN A C 1
ATOM 825 O O . ASN A 1 107 ? -9.905 8.663 3.561 1.00 82.69 107 ASN A O 1
ATOM 829 N N . THR A 1 108 ? -11.300 10.155 4.484 1.00 84.56 108 THR A N 1
ATOM 830 C CA . THR A 1 108 ? -11.018 11.215 3.507 1.00 84.56 108 THR A CA 1
ATOM 831 C C . THR A 1 108 ? -9.574 11.708 3.617 1.00 84.56 108 THR A C 1
ATOM 833 O O . THR A 1 108 ? -8.906 11.837 2.593 1.00 84.56 108 THR A O 1
ATOM 836 N N . ALA A 1 109 ? -9.063 11.914 4.835 1.00 87.31 109 ALA A N 1
ATOM 837 C CA . ALA A 1 109 ? -7.671 12.290 5.089 1.00 87.31 109 ALA A CA 1
ATOM 838 C C . ALA A 1 109 ? -6.670 11.222 4.602 1.00 87.31 109 ALA A C 1
ATOM 840 O O . ALA A 1 109 ? -5.626 11.542 4.035 1.00 87.31 109 ALA A O 1
ATOM 841 N N . MET A 1 110 ? -7.001 9.939 4.765 1.00 85.94 110 MET A N 1
ATOM 842 C CA . MET A 1 110 ? -6.196 8.827 4.262 1.00 85.94 110 MET A CA 1
ATOM 843 C C . MET A 1 110 ? -6.152 8.818 2.727 1.00 85.94 110 MET A C 1
ATOM 845 O O . MET A 1 110 ? -5.083 8.649 2.138 1.00 85.94 110 MET A O 1
ATOM 849 N N . MET A 1 111 ? -7.291 9.052 2.065 1.00 83.88 111 MET A N 1
ATOM 850 C CA . MET A 1 111 ? -7.359 9.121 0.600 1.00 83.88 111 MET A CA 1
ATOM 851 C C . MET A 1 111 ? -6.637 10.344 0.025 1.00 83.88 111 MET A C 1
ATOM 853 O O . MET A 1 111 ? -5.957 10.235 -1.000 1.00 83.88 111 MET A O 1
ATOM 857 N N . SER A 1 112 ? -6.732 11.503 0.678 1.00 84.50 112 SER A N 1
ATOM 858 C CA . SER A 1 112 ? -5.973 12.685 0.266 1.00 84.50 112 SER A CA 1
ATOM 859 C C . SER A 1 112 ? -4.471 12.490 0.482 1.00 84.50 112 SER A C 1
ATOM 861 O O . SER A 1 112 ? -3.689 12.860 -0.395 1.00 84.50 112 SER A O 1
ATOM 863 N N . GLY A 1 113 ? -4.066 11.807 1.558 1.00 86.94 113 GLY A N 1
ATOM 864 C CA . GLY A 1 113 ? -2.687 11.364 1.776 1.00 86.94 113 GLY A CA 1
ATOM 865 C C . GLY A 1 113 ? -2.158 10.468 0.650 1.00 86.94 113 GLY A C 1
ATOM 866 O O . GLY A 1 113 ? -1.070 10.718 0.132 1.00 86.94 113 GLY A O 1
ATOM 867 N N . PHE A 1 114 ? -2.945 9.482 0.200 1.00 84.69 114 PHE A N 1
ATOM 868 C CA . PHE A 1 114 ? -2.587 8.630 -0.944 1.00 84.69 114 PHE A CA 1
ATOM 869 C C . PHE A 1 114 ? -2.319 9.452 -2.215 1.00 84.69 114 PHE A C 1
ATOM 871 O O . PHE A 1 114 ? -1.317 9.246 -2.901 1.00 84.69 114 PHE A O 1
ATOM 878 N N . CYS A 1 115 ? -3.173 10.432 -2.507 1.00 81.12 115 CYS A N 1
ATOM 879 C CA . CYS A 1 115 ? -3.040 11.250 -3.713 1.00 81.12 115 CYS A CA 1
ATOM 880 C C . CYS A 1 115 ? -1.888 12.258 -3.626 1.00 81.12 115 CYS A C 1
ATOM 882 O O . CYS A 1 115 ? -1.165 12.449 -4.604 1.00 81.12 115 CYS A O 1
ATOM 884 N N . ALA A 1 116 ? -1.675 12.863 -2.455 1.00 83.88 116 ALA A N 1
ATOM 885 C CA . ALA A 1 116 ? -0.510 13.703 -2.199 1.00 83.88 116 ALA A CA 1
ATOM 886 C C . ALA A 1 116 ? 0.789 12.897 -2.358 1.00 83.88 116 ALA A C 1
ATOM 888 O O . ALA A 1 116 ? 1.720 13.355 -3.019 1.00 83.88 116 ALA A O 1
ATOM 889 N N . GLY A 1 117 ? 0.821 11.668 -1.835 1.00 86.31 117 GLY A N 1
ATOM 890 C CA . GLY A 1 117 ? 1.936 10.739 -2.010 1.00 86.31 117 GLY A CA 1
ATOM 891 C C . GLY A 1 117 ? 2.200 10.402 -3.477 1.00 86.31 117 GLY A C 1
ATOM 892 O O . GLY A 1 117 ? 3.349 10.443 -3.909 1.00 86.31 117 GLY A O 1
ATOM 893 N N . ALA A 1 118 ? 1.156 10.145 -4.271 1.00 81.75 118 ALA A N 1
ATOM 894 C CA . ALA A 1 118 ? 1.294 9.894 -5.707 1.00 81.75 118 ALA A CA 1
ATOM 895 C C . ALA A 1 118 ? 1.872 11.107 -6.462 1.00 81.75 118 ALA A C 1
ATOM 897 O O . ALA A 1 118 ? 2.755 10.947 -7.307 1.00 81.75 118 ALA A O 1
ATOM 898 N N . LEU A 1 119 ? 1.421 12.323 -6.133 1.00 83.00 119 LEU A N 1
ATOM 899 C CA . LEU A 1 119 ? 1.918 13.557 -6.743 1.00 83.00 119 LEU A CA 1
ATOM 900 C C . LEU A 1 119 ? 3.387 13.818 -6.380 1.00 83.00 119 LEU A C 1
ATOM 902 O O . LEU A 1 119 ? 4.222 13.993 -7.269 1.00 83.00 119 LEU A O 1
ATOM 906 N N . LEU A 1 120 ? 3.703 13.829 -5.083 1.00 84.44 120 LEU A N 1
ATOM 907 C CA . LEU A 1 120 ? 5.058 14.076 -4.585 1.00 84.44 120 LEU A CA 1
ATOM 908 C C . LEU A 1 120 ? 6.023 12.983 -5.048 1.00 84.44 120 LEU A C 1
ATOM 910 O O . LEU A 1 120 ? 7.124 13.286 -5.502 1.00 84.44 120 LEU A O 1
ATOM 914 N N . GLY A 1 121 ? 5.583 11.723 -5.008 1.00 84.25 121 GLY A N 1
ATOM 915 C CA . GLY A 1 121 ? 6.335 10.577 -5.503 1.00 84.25 121 GLY A CA 1
ATOM 916 C C . GLY A 1 121 ? 6.636 10.687 -6.995 1.00 84.25 121 GLY A C 1
ATOM 917 O O . GLY A 1 121 ? 7.770 10.446 -7.400 1.00 84.25 121 GLY A O 1
ATOM 918 N N . GLY A 1 122 ? 5.670 11.122 -7.809 1.00 79.50 122 GLY A N 1
ATOM 919 C CA . GLY A 1 122 ? 5.871 11.357 -9.240 1.00 79.50 122 GLY A CA 1
ATOM 920 C C . GLY A 1 122 ? 6.878 12.473 -9.533 1.00 79.50 122 GLY A C 1
ATOM 921 O O . GLY A 1 122 ? 7.764 12.294 -10.369 1.00 79.50 122 GLY A O 1
ATOM 922 N N . VAL A 1 123 ? 6.793 13.603 -8.821 1.00 82.81 123 VAL A N 1
ATOM 923 C CA . VAL A 1 123 ? 7.748 14.721 -8.962 1.00 82.81 123 VAL A CA 1
ATOM 924 C C . VAL A 1 123 ? 9.156 14.298 -8.541 1.00 82.81 123 VAL A C 1
ATOM 926 O O . VAL A 1 123 ? 10.110 14.524 -9.286 1.00 82.81 123 VAL A O 1
ATOM 929 N N . ALA A 1 124 ? 9.284 13.639 -7.388 1.00 83.94 124 ALA A N 1
ATOM 930 C CA . ALA A 1 124 ? 10.560 13.135 -6.890 1.00 83.94 124 ALA A CA 1
ATOM 931 C C . ALA A 1 124 ? 11.163 12.090 -7.840 1.00 83.94 124 ALA A C 1
ATOM 933 O O . ALA A 1 124 ? 12.339 12.178 -8.173 1.00 83.94 124 ALA A O 1
ATOM 934 N N . THR A 1 125 ? 10.351 11.158 -8.348 1.00 82.94 125 THR A N 1
ATOM 935 C CA . THR A 1 125 ? 10.778 10.167 -9.348 1.00 82.94 125 THR A CA 1
ATOM 936 C C . THR A 1 125 ? 11.283 10.847 -10.619 1.00 82.94 125 THR A C 1
ATOM 938 O O . THR A 1 125 ? 12.345 10.492 -11.116 1.00 82.94 125 THR A O 1
ATOM 941 N N . GLY A 1 126 ? 10.577 11.866 -11.124 1.00 79.19 126 GLY A N 1
ATOM 942 C CA . GLY A 1 126 ? 11.012 12.625 -12.299 1.00 79.19 126 GLY A CA 1
ATOM 943 C C . GLY A 1 126 ? 12.356 13.332 -12.095 1.00 79.19 126 GLY A C 1
ATOM 944 O O . GLY A 1 126 ? 13.220 13.264 -12.968 1.00 79.19 126 GLY A O 1
ATOM 945 N N . ALA A 1 127 ? 12.555 13.960 -10.933 1.00 80.12 127 ALA A N 1
ATOM 946 C CA . ALA A 1 127 ? 13.818 14.609 -10.581 1.00 80.12 127 ALA A CA 1
ATOM 947 C C . ALA A 1 127 ? 14.966 13.593 -10.436 1.00 80.12 127 ALA A C 1
ATOM 949 O O . ALA A 1 127 ? 16.050 13.801 -10.980 1.00 80.12 127 ALA A O 1
ATOM 950 N N . LEU A 1 128 ? 14.715 12.465 -9.769 1.00 81.50 128 LEU A N 1
ATOM 951 C CA . LEU A 1 128 ? 15.702 11.404 -9.563 1.00 81.50 128 LEU A CA 1
ATOM 952 C C . LEU A 1 128 ? 16.099 10.718 -10.875 1.00 81.50 128 LEU A C 1
ATOM 954 O O . LEU A 1 128 ? 17.290 10.555 -11.127 1.00 81.50 128 LEU A O 1
ATOM 958 N N . CYS A 1 129 ? 15.141 10.421 -11.756 1.00 78.50 129 CYS A N 1
ATOM 959 C CA . CYS A 1 129 ? 15.425 9.877 -13.086 1.00 78.50 129 CYS A CA 1
ATOM 960 C C . CYS A 1 129 ? 16.246 10.837 -13.962 1.00 78.50 129 CYS A C 1
ATOM 962 O O . CYS A 1 129 ? 16.983 10.378 -14.828 1.00 78.50 129 CYS A O 1
ATOM 964 N N . SER A 1 130 ? 16.123 12.155 -13.757 1.00 76.19 130 SER A N 1
ATOM 965 C CA . SER A 1 130 ? 16.935 13.158 -14.466 1.00 76.19 130 SER A CA 1
ATOM 966 C C . SER A 1 130 ? 18.340 13.346 -13.883 1.00 76.19 130 SER A C 1
ATOM 968 O O . SER A 1 130 ? 19.187 13.979 -14.510 1.00 76.19 130 SER A O 1
ATOM 970 N N . SER A 1 131 ? 18.592 12.811 -12.687 1.00 76.25 131 SER A N 1
ATOM 971 C CA . SER A 1 131 ? 19.895 12.884 -12.029 1.00 76.25 131 SER A CA 1
ATOM 972 C C . SER A 1 131 ? 20.834 11.775 -12.519 1.00 76.25 131 SER A C 1
ATOM 974 O O . SER A 1 131 ? 20.393 10.709 -12.938 1.00 76.25 131 SER A O 1
ATOM 976 N N . THR A 1 132 ? 22.148 11.990 -12.434 1.00 74.12 132 THR A N 1
ATOM 977 C CA . THR A 1 132 ? 23.171 10.979 -12.773 1.00 74.12 132 THR A CA 1
ATOM 978 C C . THR A 1 132 ? 23.447 9.982 -11.639 1.00 74.12 132 THR A C 1
ATOM 980 O O . THR A 1 132 ? 24.288 9.092 -11.781 1.00 74.12 132 THR A O 1
ATOM 983 N N . LEU A 1 133 ? 22.744 10.095 -10.506 1.00 69.50 133 LEU A N 1
ATOM 984 C CA . LEU A 1 133 ? 22.928 9.224 -9.344 1.00 69.50 133 LEU A CA 1
ATOM 985 C C . LEU A 1 133 ? 22.514 7.780 -9.678 1.00 69.50 133 LEU A C 1
ATOM 987 O O . LEU A 1 133 ? 21.451 7.549 -10.244 1.00 69.50 133 LEU A O 1
ATOM 991 N N . PHE A 1 134 ? 23.353 6.797 -9.327 1.00 65.31 134 PHE A N 1
ATOM 992 C CA . PHE A 1 134 ? 23.099 5.353 -9.502 1.00 65.31 134 PHE A CA 1
ATOM 993 C C . PHE A 1 134 ? 22.618 4.918 -10.904 1.00 65.31 134 PHE A C 1
ATOM 995 O O . PHE A 1 134 ? 21.810 4.000 -11.000 1.00 65.31 134 PHE A O 1
ATOM 1002 N N . ARG A 1 135 ? 23.111 5.538 -11.990 1.00 67.94 135 ARG A N 1
ATOM 1003 C CA . ARG A 1 135 ? 22.643 5.308 -13.382 1.00 67.94 135 ARG A CA 1
ATOM 1004 C C . ARG A 1 135 ? 21.212 5.809 -13.665 1.00 67.94 135 ARG A C 1
ATOM 1006 O O . ARG A 1 135 ? 20.537 5.311 -14.560 1.00 67.94 135 ARG A O 1
ATOM 1013 N N . GLY A 1 136 ? 20.742 6.810 -12.921 1.00 77.94 136 GLY A N 1
ATOM 1014 C CA . GLY A 1 136 ? 19.477 7.504 -13.172 1.00 77.94 136 GLY A CA 1
ATOM 1015 C C . GLY A 1 136 ? 18.273 6.784 -12.580 1.00 77.94 136 GLY A C 1
ATOM 1016 O O . GLY A 1 136 ? 17.844 7.104 -11.474 1.00 77.94 136 GLY A O 1
ATOM 1017 N N . TRP A 1 137 ? 17.712 5.801 -13.285 1.00 82.19 137 TRP A N 1
ATOM 1018 C CA . TRP A 1 137 ? 16.462 5.143 -12.879 1.00 82.19 137 TRP A CA 1
ATOM 1019 C C . TRP A 1 137 ? 16.569 4.211 -11.650 1.00 82.19 137 TRP A C 1
ATOM 1021 O O . TRP A 1 137 ? 15.616 4.196 -10.865 1.00 82.19 137 TRP A O 1
ATOM 1031 N N . PRO A 1 138 ? 17.683 3.485 -11.384 1.00 87.50 138 PRO A N 1
ATOM 1032 C CA . PRO A 1 138 ? 17.796 2.640 -10.189 1.00 87.50 138 PRO A CA 1
ATOM 1033 C C . PRO A 1 138 ? 17.777 3.445 -8.885 1.00 87.50 138 PRO A C 1
ATOM 1035 O O . PRO A 1 138 ? 17.370 2.928 -7.846 1.00 87.50 138 PRO A O 1
ATOM 1038 N N . SER A 1 139 ? 18.179 4.722 -8.933 1.00 86.38 139 SER A N 1
ATOM 1039 C CA . SER A 1 139 ? 18.206 5.610 -7.762 1.00 86.38 139 SER A CA 1
ATOM 1040 C C . SER A 1 139 ? 16.835 5.741 -7.094 1.00 86.38 139 SER A C 1
ATOM 1042 O O . SER A 1 139 ? 16.742 5.716 -5.868 1.00 86.38 139 SER A O 1
ATOM 1044 N N . VAL A 1 140 ? 15.766 5.798 -7.895 1.00 89.25 140 VAL A N 1
ATOM 1045 C CA . VAL A 1 140 ? 14.374 5.858 -7.433 1.00 89.25 140 VAL A CA 1
ATOM 1046 C C . VAL A 1 140 ? 14.080 4.650 -6.556 1.00 89.25 140 VAL A C 1
ATOM 1048 O O . VAL A 1 140 ? 13.612 4.790 -5.427 1.00 89.25 140 VAL A O 1
ATOM 1051 N N . TYR A 1 141 ? 14.427 3.465 -7.049 1.00 89.31 141 TYR A N 1
ATOM 1052 C CA . TYR A 1 141 ? 14.129 2.223 -6.364 1.00 89.31 141 TYR A CA 1
ATOM 1053 C C . TYR A 1 141 ? 14.893 2.095 -5.045 1.00 89.31 141 TYR A C 1
ATOM 1055 O O . TYR A 1 141 ? 14.307 1.723 -4.027 1.00 89.31 141 TYR A O 1
ATOM 1063 N N . TYR A 1 142 ? 16.173 2.475 -5.037 1.00 92.00 142 TYR A N 1
ATOM 1064 C CA . TYR A 1 142 ? 16.993 2.436 -3.829 1.00 92.00 142 TYR A CA 1
ATOM 1065 C C . TYR A 1 142 ? 16.550 3.448 -2.772 1.00 92.00 142 TYR A C 1
ATOM 1067 O O . TYR A 1 142 ? 16.467 3.099 -1.594 1.00 92.00 142 TYR A O 1
ATOM 1075 N N . ILE A 1 143 ? 16.213 4.677 -3.167 1.00 91.88 143 ILE A N 1
ATOM 1076 C CA . ILE A 1 143 ? 15.795 5.727 -2.230 1.00 91.88 143 ILE A CA 1
ATOM 1077 C C . ILE A 1 143 ? 14.416 5.411 -1.644 1.00 91.88 143 ILE A C 1
ATOM 1079 O O . ILE A 1 143 ? 14.268 5.381 -0.421 1.00 91.88 143 ILE A O 1
ATOM 1083 N N . PHE A 1 144 ? 13.413 5.124 -2.483 1.00 91.44 144 PHE A N 1
ATOM 1084 C CA . PHE A 1 144 ? 12.060 4.821 -2.004 1.00 91.44 144 PHE A CA 1
ATOM 1085 C C . PHE A 1 144 ? 11.998 3.500 -1.236 1.00 91.44 144 PHE A C 1
ATOM 1087 O O . PHE A 1 144 ? 11.310 3.425 -0.217 1.00 91.44 144 PHE A O 1
ATOM 1094 N N . GLY A 1 145 ? 12.737 2.477 -1.675 1.00 92.62 145 GLY A N 1
ATOM 1095 C CA . GLY A 1 145 ? 12.835 1.211 -0.953 1.00 92.62 145 GLY A CA 1
ATOM 1096 C C . GLY A 1 145 ? 13.487 1.376 0.423 1.00 92.62 145 GLY A C 1
ATOM 1097 O O . GLY A 1 145 ? 12.954 0.888 1.417 1.00 92.62 145 GLY A O 1
ATOM 1098 N N . SER A 1 146 ? 14.581 2.138 0.522 1.00 95.19 146 SER A N 1
ATOM 1099 C CA . SER A 1 146 ? 15.258 2.380 1.806 1.00 95.19 146 SER A CA 1
ATOM 1100 C C . SER A 1 146 ? 14.388 3.201 2.755 1.00 95.19 146 SER A C 1
ATOM 1102 O O . SER A 1 146 ? 14.249 2.853 3.928 1.00 95.19 146 SER A O 1
ATOM 1104 N N . LEU A 1 147 ? 13.743 4.255 2.242 1.00 95.50 147 LEU A N 1
ATOM 1105 C CA . LEU A 1 147 ? 12.810 5.071 3.016 1.00 95.50 147 LEU A CA 1
ATOM 1106 C C . LEU A 1 147 ? 11.638 4.234 3.539 1.00 95.50 147 LEU A C 1
ATOM 1108 O O . LEU A 1 147 ? 11.242 4.388 4.691 1.00 95.50 147 LEU A O 1
ATOM 1112 N N . GLY A 1 148 ? 11.118 3.314 2.725 1.00 94.38 148 GLY A N 1
ATOM 1113 C CA . GLY A 1 148 ? 10.056 2.397 3.124 1.00 94.38 148 GLY A CA 1
ATOM 1114 C C . GLY A 1 148 ? 10.475 1.420 4.229 1.00 94.38 148 GLY A C 1
ATOM 1115 O O . GLY A 1 148 ? 9.711 1.203 5.170 1.00 94.38 148 GLY A O 1
ATOM 1116 N N . ILE A 1 149 ? 11.707 0.897 4.197 1.00 96.19 149 ILE A N 1
ATOM 1117 C CA . ILE A 1 149 ? 12.238 0.060 5.287 1.00 96.19 149 ILE A CA 1
ATOM 1118 C C . ILE A 1 149 ? 12.380 0.874 6.576 1.00 96.19 149 ILE A C 1
ATOM 1120 O O . ILE A 1 149 ? 11.888 0.443 7.620 1.00 96.19 149 ILE A O 1
ATOM 1124 N N . ILE A 1 150 ? 12.978 2.066 6.514 1.00 96.75 150 ILE A N 1
ATOM 1125 C CA . ILE A 1 150 ? 13.096 2.957 7.680 1.00 96.75 150 ILE A CA 1
ATOM 1126 C C . ILE A 1 150 ? 11.707 3.277 8.241 1.00 96.75 150 ILE A C 1
ATOM 1128 O O . ILE A 1 150 ? 11.489 3.219 9.451 1.00 96.75 150 ILE A O 1
ATOM 1132 N N . PHE A 1 151 ? 10.739 3.543 7.363 1.00 95.88 151 PHE A N 1
ATOM 1133 C CA . PHE A 1 151 ? 9.364 3.803 7.758 1.00 95.88 151 PHE A CA 1
ATOM 1134 C C . PHE A 1 151 ? 8.697 2.579 8.397 1.00 95.88 151 PHE A C 1
ATOM 1136 O O . PHE A 1 151 ? 7.970 2.731 9.371 1.00 95.88 151 PHE A O 1
ATOM 1143 N N . SER A 1 152 ? 8.978 1.358 7.935 1.00 95.12 152 SER A N 1
ATOM 1144 C CA . SER A 1 152 ? 8.463 0.140 8.580 1.00 95.12 152 SER A CA 1
ATOM 1145 C C . SER A 1 152 ? 8.981 -0.026 10.016 1.00 95.12 152 SER A C 1
ATOM 1147 O O . SER A 1 152 ? 8.213 -0.377 10.911 1.00 95.12 152 SER A O 1
ATOM 1149 N N . ILE A 1 153 ? 10.253 0.316 10.261 1.00 94.88 153 ILE A N 1
ATOM 1150 C CA . ILE A 1 153 ? 10.853 0.322 11.603 1.00 94.88 153 ILE A CA 1
ATOM 1151 C C . ILE A 1 153 ? 10.204 1.416 12.456 1.00 94.88 153 ILE A C 1
ATOM 1153 O O . ILE A 1 153 ? 9.830 1.173 13.602 1.00 94.88 153 ILE A O 1
ATOM 1157 N N . PHE A 1 154 ? 10.003 2.604 11.885 1.00 95.44 154 PHE A N 1
ATOM 1158 C CA . PHE A 1 154 ? 9.291 3.691 12.549 1.00 95.44 154 PHE A CA 1
ATOM 1159 C C . PHE A 1 154 ? 7.866 3.275 12.949 1.00 95.44 154 PHE A C 1
ATOM 1161 O O . PHE A 1 154 ? 7.466 3.451 14.098 1.00 95.44 154 PHE A O 1
ATOM 1168 N N . LEU A 1 155 ? 7.114 2.635 12.050 1.00 93.56 155 LEU A N 1
ATOM 1169 C CA . LEU A 1 155 ? 5.785 2.103 12.354 1.00 93.56 155 LEU A CA 1
ATOM 1170 C C . LEU A 1 155 ? 5.832 1.029 13.448 1.00 93.56 155 LEU A C 1
ATOM 1172 O O . LEU A 1 155 ? 4.957 1.002 14.305 1.00 93.56 155 LEU A O 1
ATOM 1176 N N . GLN A 1 156 ? 6.857 0.180 13.495 1.00 91.94 156 GLN A N 1
ATOM 1177 C CA . GLN A 1 156 ? 6.990 -0.802 14.575 1.00 91.94 156 GLN A CA 1
ATOM 1178 C C . GLN A 1 156 ? 7.108 -0.146 15.958 1.00 91.94 156 GLN A C 1
ATOM 1180 O O . GLN A 1 156 ? 6.553 -0.677 16.926 1.00 91.94 156 GLN A O 1
ATOM 1185 N N . LEU A 1 157 ? 7.773 1.007 16.044 1.00 90.50 157 LEU A N 1
ATOM 1186 C CA . LEU A 1 157 ? 7.976 1.743 17.293 1.00 90.50 157 LEU A CA 1
ATOM 1187 C C . LEU A 1 157 ? 6.768 2.605 17.691 1.00 90.50 157 LEU A C 1
ATOM 1189 O O . LEU A 1 157 ? 6.442 2.674 18.874 1.00 90.50 157 LEU A O 1
ATOM 119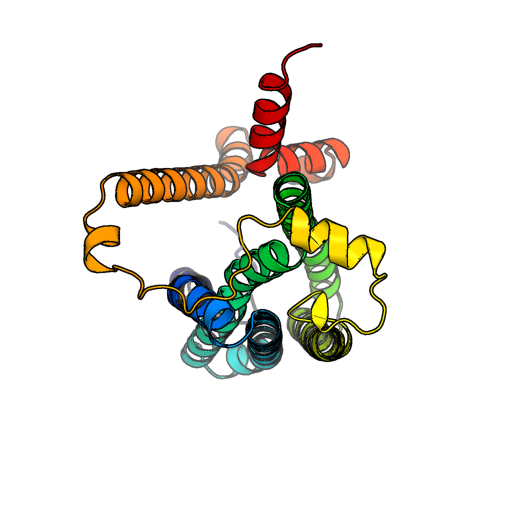3 N N . PHE A 1 158 ? 6.105 3.249 16.726 1.00 89.31 158 PHE A N 1
ATOM 1194 C CA . PHE A 1 158 ? 5.075 4.262 17.000 1.00 89.31 158 PHE A CA 1
ATOM 1195 C C . PHE A 1 158 ? 3.635 3.807 16.744 1.00 89.31 158 PHE A C 1
ATOM 1197 O O . PHE A 1 158 ? 2.705 4.433 17.249 1.00 89.31 158 PHE A O 1
ATOM 1204 N N . LEU A 1 159 ? 3.417 2.741 15.972 1.00 90.25 159 LEU A N 1
ATOM 1205 C CA . LEU A 1 159 ? 2.078 2.234 15.684 1.00 90.25 159 LEU A CA 1
ATOM 1206 C C . LEU A 1 159 ? 1.625 1.289 16.801 1.00 90.25 159 LEU A C 1
ATOM 1208 O O . LEU A 1 159 ? 2.373 0.402 17.217 1.00 90.25 159 LEU A O 1
ATOM 1212 N N . PHE A 1 160 ? 0.385 1.434 17.259 1.00 88.00 160 PHE A N 1
ATOM 1213 C CA . PHE A 1 160 ? -0.218 0.581 18.286 1.00 88.00 160 PHE A CA 1
ATOM 1214 C C . PHE A 1 160 ? -1.590 0.097 17.810 1.00 88.00 160 PHE A C 1
ATOM 1216 O O . PHE A 1 160 ? -2.352 0.866 17.232 1.00 88.00 160 PHE A O 1
ATOM 1223 N N . ASP A 1 161 ? -1.915 -1.175 18.047 1.00 83.06 161 ASP A N 1
ATOM 1224 C CA . ASP A 1 161 ? -3.153 -1.792 17.541 1.00 83.06 161 ASP A CA 1
ATOM 1225 C C . ASP A 1 161 ? -4.422 -1.267 18.207 1.00 83.06 161 ASP A C 1
ATOM 1227 O O . ASP A 1 161 ? -5.474 -1.176 17.574 1.00 83.06 161 ASP A O 1
ATOM 1231 N N . SER A 1 162 ? -4.331 -0.954 19.499 1.00 80.94 162 SER A N 1
ATOM 1232 C CA . SER A 1 162 ? -5.473 -0.547 20.305 1.00 80.94 162 SER A CA 1
ATOM 1233 C C . SER A 1 162 ? -5.141 0.689 21.134 1.00 80.94 162 SER A C 1
ATOM 1235 O O . SER A 1 162 ? -4.045 0.752 21.709 1.00 80.94 162 SER A O 1
ATOM 1237 N N . PRO A 1 163 ? -6.102 1.614 21.314 1.00 79.81 163 PRO A N 1
ATOM 1238 C CA . PRO A 1 163 ? -5.947 2.724 22.251 1.00 79.81 163 PRO A CA 1
ATOM 1239 C C . PRO A 1 163 ? -5.638 2.233 23.675 1.00 79.81 163 PRO A C 1
ATOM 1241 O O . PRO A 1 163 ? -4.905 2.891 24.400 1.00 79.81 163 PRO A O 1
ATOM 1244 N N . LYS A 1 164 ? -6.093 1.030 24.062 1.00 78.12 164 LYS A N 1
ATOM 1245 C CA . LYS A 1 164 ? -5.807 0.427 25.381 1.00 78.12 164 LYS A CA 1
ATOM 1246 C C . LYS A 1 164 ? -4.330 0.092 25.599 1.00 78.12 164 LYS A C 1
ATOM 1248 O O . LYS A 1 164 ? -3.870 0.066 26.732 1.00 78.12 164 LYS A O 1
ATOM 1253 N N . THR A 1 165 ? -3.609 -0.210 24.522 1.00 80.56 165 THR A N 1
ATOM 1254 C CA . THR A 1 165 ? -2.183 -0.575 24.563 1.00 80.56 165 THR A CA 1
ATOM 1255 C C . THR A 1 165 ? -1.259 0.634 24.435 1.00 80.56 165 THR A C 1
ATOM 1257 O O . THR A 1 165 ? -0.044 0.489 24.527 1.00 80.56 165 THR A O 1
ATOM 1260 N N . HIS A 1 166 ? -1.817 1.822 24.192 1.00 83.69 166 HIS A N 1
ATOM 1261 C CA . HIS A 1 166 ? -1.036 3.016 23.924 1.00 83.69 166 HIS A CA 1
ATOM 1262 C C . HIS A 1 166 ? -0.524 3.656 25.229 1.00 83.69 166 HIS A C 1
ATOM 1264 O O . HIS A 1 166 ? -1.333 4.021 26.082 1.00 83.69 166 HIS A O 1
ATOM 1270 N N . PRO A 1 167 ? 0.796 3.868 25.394 1.00 81.31 167 PRO A N 1
ATOM 1271 C CA . PRO A 1 167 ? 1.377 4.299 26.670 1.00 81.31 167 PRO A CA 1
ATOM 1272 C C . PRO A 1 167 ? 1.093 5.765 27.035 1.00 81.31 167 PRO A C 1
ATOM 1274 O O . PRO A 1 167 ? 1.248 6.143 28.191 1.00 81.31 167 PRO A O 1
ATOM 1277 N N . ARG A 1 168 ? 0.708 6.609 26.067 1.00 86.00 168 ARG A N 1
ATOM 1278 C CA . ARG A 1 168 ? 0.512 8.063 26.256 1.00 86.00 168 ARG A CA 1
ATOM 1279 C C . ARG A 1 168 ? -0.943 8.526 26.123 1.00 86.00 168 ARG A C 1
ATOM 1281 O O . ARG A 1 168 ? -1.178 9.719 25.978 1.00 86.00 168 ARG A O 1
ATOM 1288 N N . ILE A 1 169 ? -1.914 7.608 26.104 1.00 87.69 169 ILE A N 1
ATOM 1289 C CA . ILE A 1 169 ? -3.325 7.993 25.949 1.00 87.69 169 ILE A CA 1
ATOM 1290 C C . ILE A 1 169 ? -3.887 8.556 27.260 1.00 87.69 169 ILE A C 1
ATOM 1292 O O . ILE A 1 169 ? -3.608 8.035 28.341 1.00 87.69 169 ILE A O 1
ATOM 1296 N N . THR A 1 170 ? -4.704 9.606 27.172 1.00 89.56 170 THR A N 1
ATOM 1297 C CA . THR A 1 170 ? -5.376 10.166 28.354 1.00 89.56 170 THR A CA 1
ATOM 1298 C C . THR A 1 170 ? -6.611 9.331 28.700 1.00 89.56 170 THR A C 1
ATOM 1300 O O . THR A 1 170 ? -7.329 8.870 27.815 1.00 89.56 170 THR A O 1
ATOM 1303 N N . GLN A 1 171 ? -6.919 9.163 29.990 1.00 86.81 171 GLN A N 1
ATOM 1304 C CA . GLN A 1 171 ? -8.089 8.382 30.427 1.00 86.81 171 GLN A CA 1
ATOM 1305 C C . GLN A 1 171 ? -9.425 8.948 29.911 1.00 86.81 171 GLN A C 1
ATOM 1307 O O . GLN A 1 171 ? -10.345 8.188 29.607 1.00 86.81 171 GLN A O 1
ATOM 1312 N N . SER A 1 172 ? -9.535 10.274 29.770 1.00 87.38 172 SER A N 1
ATOM 1313 C CA . SER A 1 172 ? -10.706 10.937 29.179 1.00 87.38 172 SER A CA 1
ATOM 1314 C C . SER A 1 172 ? -10.901 10.559 27.707 1.00 87.38 172 SER A C 1
ATOM 1316 O O . SER A 1 172 ? -12.012 10.216 27.306 1.00 87.38 172 SER A O 1
ATOM 1318 N N . GLU A 1 173 ? -9.819 10.560 26.928 1.00 86.19 173 GLU A N 1
ATOM 1319 C CA . GLU A 1 173 ? -9.804 10.176 25.515 1.00 86.19 173 GLU A CA 1
ATOM 1320 C C . GLU A 1 173 ? -10.128 8.689 25.339 1.00 86.19 173 GLU A C 1
ATOM 1322 O O . GLU A 1 173 ? -11.014 8.334 24.562 1.00 86.19 173 GLU A O 1
ATOM 1327 N N . LEU A 1 174 ? -9.493 7.816 26.127 1.00 86.38 174 LEU A N 1
ATOM 1328 C CA . LEU A 1 174 ? -9.775 6.382 26.103 1.00 86.38 174 LEU A CA 1
ATOM 1329 C C . LEU A 1 174 ? -11.261 6.103 26.374 1.00 86.38 174 LEU A C 1
ATOM 1331 O O . LEU A 1 174 ? -11.886 5.312 25.667 1.00 86.38 174 LEU A O 1
ATOM 1335 N N . LYS A 1 175 ? -11.847 6.777 27.371 1.00 86.12 175 LYS A N 1
ATOM 1336 C CA . LYS A 1 175 ? -13.272 6.641 27.692 1.00 86.12 175 LYS A CA 1
ATOM 1337 C C . LYS A 1 175 ? -14.160 7.161 26.558 1.00 86.12 175 LYS A C 1
ATOM 1339 O O . LYS A 1 175 ? -15.139 6.501 26.224 1.00 86.12 175 LYS A O 1
ATOM 1344 N N . TYR A 1 176 ? -13.817 8.296 25.945 1.00 85.88 176 TYR A N 1
ATOM 1345 C CA . TYR A 1 176 ? 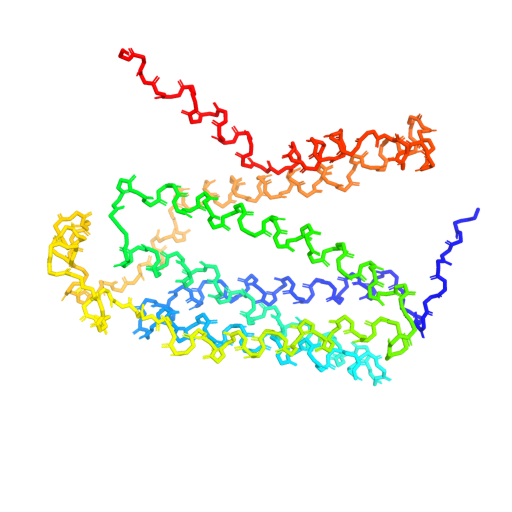-14.547 8.846 24.799 1.00 85.88 176 TYR A CA 1
ATOM 1346 C C . TYR A 1 176 ? -14.569 7.878 23.611 1.00 85.88 176 TYR A C 1
ATOM 1348 O O . TYR A 1 176 ? -15.643 7.608 23.068 1.00 85.88 176 TYR A O 1
ATOM 1356 N N . ILE A 1 177 ? -13.415 7.308 23.252 1.00 85.50 177 ILE A N 1
ATOM 1357 C CA . ILE A 1 177 ? -13.297 6.355 22.144 1.00 85.50 177 ILE A CA 1
ATOM 1358 C C . ILE A 1 177 ? -14.133 5.104 22.431 1.00 85.50 177 ILE A C 1
ATOM 1360 O O . ILE A 1 177 ? -14.940 4.706 21.596 1.00 85.50 177 ILE A O 1
ATOM 1364 N N . LEU A 1 178 ? -14.000 4.511 23.622 1.00 82.44 178 LEU A N 1
ATOM 1365 C CA . LEU A 1 178 ? -14.712 3.277 23.972 1.00 82.44 178 LEU A CA 1
ATOM 1366 C C . LEU A 1 178 ? -16.236 3.457 24.049 1.00 82.44 178 LEU A C 1
ATOM 1368 O O . LEU A 1 178 ? -16.966 2.538 23.687 1.00 82.44 178 LEU A O 1
ATOM 1372 N N . LEU A 1 179 ? -16.722 4.619 24.499 1.00 82.81 179 LEU A N 1
ATOM 1373 C CA . LEU A 1 179 ? -18.159 4.921 24.566 1.00 82.81 179 LEU A CA 1
ATOM 1374 C C . LEU A 1 179 ? -18.787 5.159 23.187 1.00 82.81 179 LEU A C 1
ATOM 1376 O O . LEU A 1 179 ? -19.972 4.897 23.006 1.00 82.81 179 LEU A O 1
ATOM 1380 N N . ASN A 1 180 ? -18.007 5.662 22.227 1.00 81.50 180 ASN A N 1
ATOM 1381 C CA . ASN A 1 180 ? -18.477 6.018 20.884 1.00 81.50 180 ASN A CA 1
ATOM 1382 C C . ASN A 1 180 ? -18.057 5.000 19.807 1.00 81.50 180 ASN A C 1
ATOM 1384 O O . ASN A 1 180 ? -18.119 5.286 18.606 1.00 81.50 180 ASN A O 1
ATOM 1388 N N . GLN A 1 181 ? -17.629 3.809 20.229 1.00 76.56 181 GLN A N 1
ATOM 1389 C CA . GLN A 1 181 ? -17.440 2.654 19.360 1.00 76.56 181 GLN A CA 1
ATOM 1390 C C . GLN A 1 181 ? -18.733 1.832 19.292 1.00 76.56 181 GLN A C 1
ATOM 1392 O O . GLN A 1 181 ? -19.367 1.559 20.309 1.00 76.56 181 GLN A O 1
ATOM 1397 N N . GLU A 1 182 ? -19.117 1.425 18.080 1.00 62.28 182 GLU A N 1
ATOM 1398 C CA . GLU A 1 182 ? -20.232 0.508 17.802 1.00 62.28 182 GLU A CA 1
ATOM 1399 C C . GLU A 1 182 ? -19.899 -0.867 18.396 1.00 62.28 182 GLU A C 1
ATOM 1401 O O . GLU A 1 182 ? -19.345 -1.718 17.715 1.00 62.28 182 GLU A O 1
ATOM 1406 N N . PHE A 1 183 ? -20.180 -1.049 19.688 1.00 54.00 183 PHE A N 1
ATOM 1407 C CA . PHE A 1 183 ? -19.871 -2.241 20.477 1.00 54.00 183 PHE A CA 1
ATOM 1408 C C . PHE A 1 183 ? -18.383 -2.641 20.494 1.00 54.00 183 PHE A C 1
ATOM 1410 O O . PHE A 1 183 ? -17.733 -2.928 19.493 1.00 54.00 183 PHE A O 1
ATOM 1417 N N . SER A 1 184 ? -17.837 -2.749 21.704 1.00 46.22 184 SER A N 1
ATOM 1418 C CA . SER A 1 184 ? -16.549 -3.399 21.942 1.00 46.22 184 SER A CA 1
ATOM 1419 C C . SER A 1 184 ? -16.524 -4.749 21.209 1.00 46.22 184 SER A C 1
ATOM 1421 O O . SER A 1 184 ? -17.331 -5.629 21.516 1.00 46.22 184 SER A O 1
ATOM 1423 N N . PHE A 1 185 ? -15.592 -4.933 20.266 1.00 51.19 185 PHE A N 1
ATOM 1424 C CA . PHE A 1 185 ? -15.266 -6.209 19.605 1.00 51.19 185 PHE A CA 1
ATOM 1425 C C . PHE A 1 185 ? -14.673 -7.235 20.600 1.00 51.19 185 PHE A C 1
ATOM 1427 O O . PHE A 1 185 ? -13.712 -7.938 20.312 1.00 51.19 185 PHE A O 1
ATOM 1434 N N . SER A 1 186 ? -15.217 -7.297 21.814 1.00 47.84 186 SER A N 1
ATOM 1435 C CA . SER A 1 186 ? -14.774 -8.125 22.931 1.00 47.84 186 SER A CA 1
ATOM 1436 C C . SER A 1 186 ? -15.301 -9.562 22.850 1.00 47.84 186 SER A C 1
ATOM 1438 O O . SER A 1 186 ? -14.957 -10.380 23.700 1.00 47.84 186 SER A O 1
ATOM 1440 N N . GLY A 1 187 ? -16.135 -9.882 21.854 1.00 53.53 187 GLY A N 1
ATOM 1441 C CA . GLY A 1 187 ? -16.575 -11.242 21.548 1.00 53.53 187 GLY A CA 1
ATOM 1442 C C . GLY A 1 187 ? -15.834 -11.810 20.338 1.00 53.53 187 GLY A C 1
ATOM 1443 O O . GLY A 1 187 ? -15.559 -11.086 19.380 1.00 53.53 187 GLY A O 1
ATOM 1444 N N . LYS A 1 188 ? -15.539 -13.119 20.355 1.00 56.28 188 LYS A N 1
ATOM 1445 C CA . LYS A 1 188 ? -15.053 -13.842 19.167 1.00 56.28 188 LYS A CA 1
ATOM 1446 C C . LYS A 1 188 ? -16.040 -13.593 18.023 1.00 56.28 188 LYS A C 1
ATOM 1448 O O . LYS A 1 188 ? -17.199 -13.991 18.126 1.00 56.28 188 LYS A O 1
ATOM 1453 N N . ARG A 1 189 ? -15.594 -12.914 16.960 1.00 65.50 189 ARG A N 1
ATOM 1454 C CA . ARG A 1 189 ? -16.440 -12.639 15.792 1.00 65.50 189 ARG A CA 1
ATOM 1455 C C . ARG A 1 189 ? -16.977 -13.965 15.241 1.00 65.50 189 ARG A C 1
ATOM 1457 O O . ARG A 1 189 ? -16.199 -14.920 15.135 1.00 65.50 189 ARG A O 1
ATOM 1464 N N . PRO A 1 190 ? -18.273 -14.047 14.896 1.00 72.38 190 PRO A N 1
ATOM 1465 C CA . PRO A 1 190 ? -18.794 -15.234 14.243 1.00 72.38 190 PRO A CA 1
ATOM 1466 C C . PRO A 1 190 ? -18.026 -15.476 12.933 1.00 72.38 190 PRO A C 1
ATOM 1468 O O . PRO A 1 190 ? -17.568 -14.519 12.298 1.00 72.38 190 PRO A O 1
ATOM 1471 N N . PRO A 1 191 ? -17.847 -16.743 12.523 1.00 77.81 191 PRO A N 1
ATOM 1472 C CA . PRO A 1 191 ? -17.161 -17.057 11.279 1.00 77.81 191 PRO A CA 1
ATOM 1473 C C . PRO A 1 191 ? -17.870 -16.385 10.098 1.00 77.81 191 PRO A C 1
ATOM 1475 O O . PRO A 1 191 ? -19.099 -16.382 10.017 1.00 77.81 191 PRO A O 1
ATOM 1478 N N . ILE A 1 192 ? -17.081 -15.819 9.181 1.00 81.31 192 ILE A N 1
ATOM 1479 C CA . ILE A 1 192 ? -17.590 -15.104 8.006 1.00 81.31 192 ILE A CA 1
ATOM 1480 C C . ILE A 1 192 ? -18.431 -16.082 7.164 1.00 81.31 192 ILE A C 1
ATOM 1482 O O . ILE A 1 192 ? -17.900 -17.108 6.723 1.00 81.31 192 ILE A O 1
ATOM 1486 N N . PRO A 1 193 ? -19.724 -15.805 6.910 1.00 88.19 193 PRO A N 1
ATOM 1487 C CA . PRO A 1 193 ? -20.588 -16.706 6.156 1.00 88.19 193 PRO A CA 1
ATOM 1488 C C . PRO A 1 193 ? -20.347 -16.557 4.644 1.00 88.19 193 PRO A C 1
ATOM 1490 O O . PRO A 1 193 ? -21.194 -16.040 3.916 1.00 88.19 193 PRO A O 1
ATOM 1493 N N . TRP A 1 194 ? -19.195 -17.038 4.162 1.00 86.81 194 TRP A N 1
ATOM 1494 C CA . TRP A 1 194 ? -18.722 -16.890 2.775 1.00 86.81 194 TRP A CA 1
ATOM 1495 C C . TRP A 1 194 ? -19.768 -17.238 1.723 1.00 86.81 194 TRP A C 1
ATOM 1497 O O . TRP A 1 194 ? -20.007 -16.460 0.804 1.00 86.81 194 TRP A O 1
ATOM 1507 N N . ARG A 1 195 ? -20.444 -18.381 1.886 1.00 88.56 195 ARG A N 1
ATOM 1508 C CA . ARG A 1 195 ? -21.468 -18.820 0.935 1.00 88.56 195 ARG A CA 1
ATOM 1509 C C . ARG A 1 195 ? -22.600 -17.801 0.825 1.00 88.56 195 ARG A C 1
ATOM 1511 O O . ARG A 1 195 ? -22.981 -17.461 -0.282 1.00 88.56 195 ARG A O 1
ATOM 1518 N N . LYS A 1 196 ? -23.092 -17.287 1.959 1.00 88.00 196 LYS A N 1
ATOM 1519 C CA . LYS A 1 196 ? -24.186 -16.305 1.980 1.00 88.00 196 LYS A CA 1
ATOM 1520 C C . LYS A 1 196 ? -23.752 -14.956 1.409 1.00 88.00 196 LYS A C 1
ATOM 1522 O O . LYS A 1 196 ? -24.557 -14.311 0.748 1.00 88.00 196 LYS A O 1
ATOM 1527 N N . LEU A 1 197 ? -22.498 -14.559 1.640 1.00 87.75 197 LEU A N 1
ATOM 1528 C CA . LEU A 1 197 ? -21.920 -13.332 1.093 1.00 87.75 197 LEU A CA 1
ATOM 1529 C C . LEU A 1 197 ? -21.899 -13.377 -0.441 1.00 87.75 197 LEU A C 1
ATOM 1531 O O . LEU A 1 197 ? -22.477 -12.501 -1.082 1.00 87.75 197 LEU A O 1
ATOM 1535 N N . PHE A 1 198 ? -21.321 -14.438 -1.016 1.00 89.88 198 PHE A N 1
ATOM 1536 C CA . PHE A 1 198 ? -21.222 -14.599 -2.468 1.00 89.88 198 PHE A CA 1
ATOM 1537 C C . PHE A 1 198 ? -22.570 -14.843 -3.148 1.00 89.88 198 PHE A C 1
ATOM 1539 O O . PHE A 1 198 ? -22.706 -14.532 -4.318 1.00 89.88 198 PHE A O 1
ATOM 1546 N N . THR A 1 199 ? -23.585 -15.349 -2.445 1.00 92.69 199 THR A N 1
ATOM 1547 C CA . THR A 1 199 ? -24.939 -15.494 -3.008 1.00 92.69 199 THR A CA 1
ATOM 1548 C C . THR A 1 199 ? -25.819 -14.253 -2.829 1.00 92.69 199 THR A C 1
ATOM 1550 O O . THR A 1 199 ? -26.982 -14.274 -3.222 1.00 92.69 199 THR A O 1
ATOM 1553 N N . SER A 1 200 ? -25.325 -13.190 -2.189 1.00 94.69 200 SER A N 1
ATOM 1554 C CA . SER A 1 200 ? -26.140 -12.013 -1.873 1.00 94.69 200 SER A CA 1
ATOM 1555 C C . SER A 1 200 ? -26.181 -11.005 -3.029 1.00 94.69 200 SER A C 1
ATOM 1557 O O . SER A 1 200 ? -25.163 -10.683 -3.636 1.00 94.69 200 SER A O 1
ATOM 1559 N N . VAL A 1 201 ? -27.364 -10.449 -3.307 1.00 93.75 201 VAL A N 1
ATOM 1560 C CA . VAL A 1 201 ? -27.544 -9.389 -4.320 1.00 93.75 201 VAL A CA 1
ATOM 1561 C C . VAL A 1 201 ? -26.715 -8.130 -4.011 1.00 93.75 201 VAL A C 1
ATOM 1563 O O . VAL A 1 201 ? -26.071 -7.620 -4.930 1.00 93.75 201 VAL A O 1
ATOM 1566 N N . PRO A 1 202 ? -26.642 -7.638 -2.753 1.00 92.62 202 PRO A N 1
ATOM 1567 C CA . PRO A 1 202 ? -25.840 -6.458 -2.432 1.00 92.62 202 PRO A CA 1
ATOM 1568 C C . PRO A 1 202 ? -24.350 -6.628 -2.741 1.00 92.62 202 PRO A C 1
ATOM 1570 O O . PRO A 1 202 ? -23.707 -5.670 -3.160 1.00 92.62 202 PRO A O 1
ATOM 1573 N N . PHE A 1 203 ? -23.802 -7.838 -2.589 1.00 90.31 203 PHE A N 1
ATOM 1574 C CA . PHE A 1 203 ? -22.408 -8.125 -2.927 1.00 90.31 203 PHE A CA 1
ATOM 1575 C C . PHE A 1 203 ? -22.132 -7.926 -4.423 1.00 90.31 203 PHE A C 1
ATOM 1577 O O . PHE A 1 203 ? -21.174 -7.245 -4.793 1.00 90.31 203 PHE A O 1
ATOM 1584 N N . TYR A 1 204 ? -22.994 -8.463 -5.291 1.00 92.50 204 TYR A N 1
ATOM 1585 C CA . TYR A 1 204 ? -22.852 -8.283 -6.736 1.00 92.50 204 TYR A CA 1
ATOM 1586 C C . TYR A 1 204 ? -23.096 -6.834 -7.160 1.00 92.50 204 TYR A C 1
ATOM 1588 O O . TYR A 1 204 ? -22.320 -6.299 -7.949 1.00 92.50 204 TYR A O 1
ATOM 1596 N N . ALA A 1 205 ? -24.113 -6.175 -6.598 1.00 92.25 205 ALA A N 1
ATOM 1597 C CA . ALA A 1 205 ? -24.393 -4.766 -6.871 1.00 92.25 205 ALA A CA 1
ATOM 1598 C C . ALA A 1 205 ? -23.200 -3.867 -6.503 1.00 92.25 205 ALA A C 1
ATOM 1600 O O . ALA A 1 205 ? -22.791 -3.025 -7.303 1.00 92.25 205 ALA A O 1
ATOM 1601 N N . LEU A 1 206 ? -22.594 -4.090 -5.330 1.00 89.31 206 LEU A N 1
ATOM 1602 C CA . LEU A 1 206 ? -21.412 -3.353 -4.889 1.00 89.31 206 LEU A CA 1
ATOM 1603 C C . LEU A 1 206 ? -20.199 -3.646 -5.775 1.00 89.31 206 LEU A C 1
ATOM 1605 O O . LEU A 1 206 ? -19.473 -2.725 -6.133 1.00 89.31 206 LEU A O 1
ATOM 1609 N N . THR A 1 207 ? -19.998 -4.908 -6.160 1.00 88.50 207 THR A N 1
ATOM 1610 C CA . THR A 1 207 ? -18.892 -5.302 -7.044 1.00 88.50 207 THR A CA 1
ATOM 1611 C C . THR A 1 207 ? -18.996 -4.589 -8.389 1.00 88.50 207 THR A C 1
ATOM 1613 O O . THR A 1 207 ? -18.047 -3.931 -8.804 1.00 88.50 207 THR A O 1
ATOM 1616 N N . VAL A 1 208 ? -20.166 -4.634 -9.036 1.00 92.25 208 VAL A N 1
ATOM 1617 C CA . VAL A 1 208 ? -20.406 -3.952 -10.319 1.00 92.25 208 VAL A CA 1
ATOM 1618 C C . VAL A 1 208 ? -20.229 -2.439 -10.182 1.00 92.25 208 VAL A C 1
ATOM 1620 O O . VAL A 1 208 ? -19.580 -1.826 -11.028 1.00 92.25 208 VAL A O 1
ATOM 1623 N N . ALA A 1 209 ? -20.743 -1.837 -9.106 1.00 90.31 209 ALA A N 1
ATOM 1624 C CA . ALA A 1 209 ? -20.591 -0.406 -8.855 1.00 90.31 209 ALA A CA 1
ATOM 1625 C C . ALA A 1 209 ? -19.117 0.002 -8.678 1.00 90.31 209 ALA A C 1
ATOM 1627 O O . ALA A 1 209 ? -18.662 0.953 -9.313 1.00 90.31 209 ALA A O 1
ATOM 1628 N N . MET A 1 210 ? -18.354 -0.735 -7.865 1.00 85.75 210 MET A N 1
ATOM 1629 C CA . MET A 1 210 ? -16.932 -0.464 -7.620 1.00 85.75 210 MET A CA 1
ATOM 1630 C C . MET A 1 210 ? -16.085 -0.691 -8.874 1.00 85.75 210 MET A C 1
ATOM 1632 O O . MET A 1 210 ? -15.238 0.139 -9.201 1.00 85.75 210 MET A O 1
ATOM 1636 N N . THR A 1 211 ? -16.334 -1.771 -9.621 1.00 86.38 211 THR A N 1
ATOM 1637 C CA . THR A 1 211 ? -15.663 -2.024 -10.903 1.00 86.38 211 THR A CA 1
ATOM 1638 C C . THR A 1 211 ? -15.973 -0.921 -11.912 1.00 86.38 211 THR A C 1
ATOM 1640 O O . THR A 1 211 ? -15.052 -0.403 -12.541 1.00 86.38 211 THR A O 1
ATOM 1643 N N . GLY A 1 212 ? -17.238 -0.506 -12.028 1.00 87.38 212 GLY A N 1
ATOM 1644 C CA . GLY A 1 212 ? -17.649 0.597 -12.897 1.00 87.38 212 GLY A CA 1
ATOM 1645 C C . GLY A 1 212 ? -16.976 1.917 -12.521 1.00 87.38 212 GLY A C 1
ATOM 1646 O O . GLY A 1 212 ? -16.446 2.607 -13.391 1.00 87.38 212 GLY A O 1
ATOM 1647 N N . GLN A 1 213 ? -16.908 2.233 -11.224 1.00 84.56 213 GLN A N 1
ATOM 1648 C CA . GLN A 1 213 ? -16.205 3.413 -10.722 1.00 84.56 213 GLN A CA 1
ATOM 1649 C C . GLN A 1 213 ? -14.710 3.375 -11.077 1.00 84.56 213 GLN A C 1
ATOM 1651 O O . GLN A 1 213 ? -14.169 4.366 -11.576 1.00 84.56 213 GLN A O 1
ATOM 1656 N N . PHE A 1 214 ? -14.033 2.246 -10.847 1.00 80.12 214 PHE A N 1
ATOM 1657 C CA . PHE A 1 214 ? -12.598 2.108 -11.112 1.00 80.12 214 PHE A CA 1
ATOM 1658 C C . PHE A 1 214 ? -12.284 2.169 -12.615 1.00 80.12 214 PHE A C 1
ATOM 1660 O O . PHE A 1 214 ? -11.316 2.809 -13.034 1.00 80.12 214 PHE A O 1
ATOM 1667 N N . TRP A 1 215 ? -13.136 1.559 -13.440 1.00 80.25 215 TRP A N 1
ATOM 1668 C CA . TRP A 1 215 ? -13.025 1.602 -14.894 1.00 80.25 215 TRP A CA 1
ATOM 1669 C C . TRP A 1 215 ? -13.238 3.015 -15.445 1.00 80.25 215 TRP A C 1
ATOM 1671 O O . TRP A 1 215 ? -12.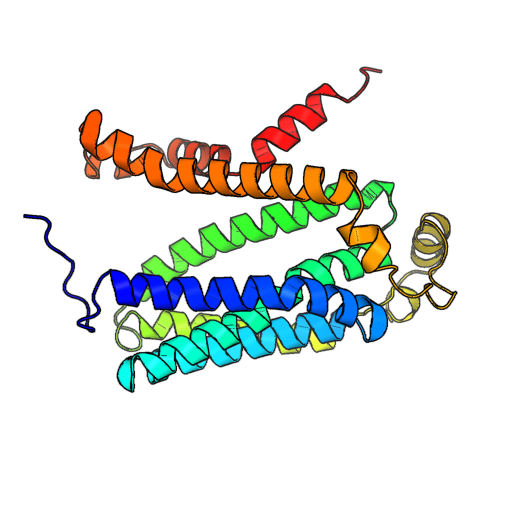395 3.512 -16.186 1.00 80.25 215 TRP A O 1
ATOM 1681 N N . ALA A 1 216 ? -14.297 3.713 -15.021 1.00 82.00 216 ALA A N 1
ATOM 1682 C CA . ALA A 1 216 ? -14.551 5.090 -15.447 1.00 82.00 216 ALA A CA 1
ATOM 1683 C C . ALA A 1 216 ? -13.398 6.030 -15.055 1.00 82.00 216 ALA A C 1
ATOM 1685 O O . ALA A 1 216 ? -12.960 6.854 -15.860 1.00 82.00 216 ALA A O 1
ATOM 1686 N N . SER A 1 217 ? -12.859 5.860 -13.843 1.00 73.88 217 SER A N 1
ATOM 1687 C CA . SER A 1 217 ? -11.742 6.664 -13.334 1.00 73.88 217 SER A CA 1
ATOM 1688 C C . SER A 1 217 ? -10.460 6.445 -14.142 1.00 73.88 217 SER A C 1
ATOM 1690 O O . SER A 1 217 ? -9.814 7.405 -14.560 1.00 73.88 217 SER A O 1
ATOM 1692 N N . THR A 1 218 ? -10.094 5.186 -14.406 1.00 71.06 218 THR A N 1
ATOM 1693 C CA . THR A 1 218 ? -8.889 4.862 -15.190 1.00 71.06 218 THR A CA 1
ATOM 1694 C C . THR A 1 218 ? -9.039 5.285 -16.650 1.00 71.06 218 THR A C 1
ATOM 1696 O O . THR A 1 218 ? -8.130 5.902 -17.204 1.00 71.06 218 THR A O 1
ATOM 1699 N N . HIS A 1 219 ? -10.208 5.062 -17.252 1.00 76.06 219 HIS A N 1
ATOM 1700 C CA . HIS A 1 219 ? -10.496 5.487 -18.618 1.00 76.06 219 HIS A CA 1
ATOM 1701 C C . HIS A 1 219 ? -10.415 7.010 -18.773 1.00 76.06 219 HIS A C 1
ATOM 1703 O O . HIS A 1 219 ? -9.830 7.498 -19.741 1.00 76.06 219 HIS A O 1
ATOM 1709 N N . PHE A 1 220 ? -10.933 7.778 -17.808 1.00 75.06 220 PHE A N 1
ATOM 1710 C CA . PHE A 1 220 ? -10.819 9.236 -17.826 1.00 75.06 220 PHE A CA 1
ATOM 1711 C C . PHE A 1 220 ? -9.351 9.682 -17.814 1.00 75.06 220 PHE A C 1
ATOM 1713 O O . PHE A 1 220 ? -8.948 10.478 -18.657 1.00 75.06 220 PHE A O 1
ATOM 1720 N N . VAL A 1 221 ? -8.522 9.114 -16.933 1.00 68.38 221 VAL A N 1
ATOM 1721 C CA . VAL A 1 221 ? -7.093 9.460 -16.836 1.00 68.38 221 VAL A CA 1
ATOM 1722 C C . VAL A 1 221 ? -6.302 9.060 -18.090 1.00 68.38 221 VAL A C 1
ATOM 1724 O O . VAL A 1 221 ? -5.396 9.790 -18.487 1.00 68.38 221 VAL A O 1
ATOM 1727 N N . SER A 1 222 ? -6.634 7.942 -18.742 1.00 69.38 222 SER A N 1
ATOM 1728 C CA . SER A 1 222 ? -5.901 7.446 -19.920 1.00 69.38 222 SER A CA 1
ATOM 1729 C C . SER A 1 222 ? -6.357 8.066 -21.245 1.00 69.38 222 SER A C 1
ATOM 1731 O O . SER A 1 222 ? -5.532 8.400 -22.103 1.00 69.38 222 SER A O 1
ATOM 1733 N N . VAL A 1 223 ? -7.666 8.237 -21.441 1.00 72.38 223 VAL A N 1
ATOM 1734 C CA . VAL A 1 223 ? -8.225 8.709 -22.717 1.00 72.38 223 VAL A CA 1
ATOM 1735 C C . VAL A 1 223 ? -8.207 10.228 -22.808 1.00 72.38 223 VAL A C 1
ATOM 1737 O O . VAL A 1 223 ? -7.961 10.756 -23.889 1.00 72.38 223 VAL A O 1
ATOM 1740 N N . HIS A 1 224 ? -8.357 10.949 -21.695 1.00 72.12 224 HIS A N 1
ATOM 1741 C CA . HIS A 1 224 ? -8.356 12.414 -21.706 1.00 72.12 224 HIS A CA 1
ATOM 1742 C C . HIS A 1 224 ? -7.058 13.032 -22.279 1.00 72.12 224 HIS A C 1
ATOM 1744 O O . HIS A 1 224 ? -7.149 13.869 -23.183 1.00 72.12 224 HIS A O 1
ATOM 1750 N N . PRO A 1 225 ? -5.838 12.604 -21.883 1.00 66.69 225 PRO A N 1
ATOM 1751 C CA . PRO A 1 225 ? -4.599 13.141 -22.452 1.00 66.69 225 PRO A CA 1
ATOM 1752 C C . PRO A 1 225 ? -4.421 12.801 -23.935 1.00 66.69 225 PRO A C 1
ATOM 1754 O O . PRO A 1 225 ? -3.832 13.595 -24.679 1.00 66.69 225 PRO A O 1
ATOM 1757 N N . THR A 1 226 ? -4.916 11.628 -24.343 1.00 68.62 226 THR A N 1
ATOM 1758 C CA . THR A 1 226 ? -4.853 11.116 -25.717 1.00 68.62 226 THR A CA 1
ATOM 1759 C C . THR A 1 226 ? -5.823 11.874 -26.617 1.00 68.62 226 THR A C 1
ATOM 1761 O O . THR A 1 226 ? -5.436 12.317 -27.692 1.00 68.62 226 THR A O 1
ATOM 1764 N N . PHE A 1 227 ? -7.046 12.123 -26.157 1.00 73.19 227 PHE A N 1
ATOM 1765 C CA . PHE A 1 227 ? -8.053 12.913 -26.862 1.00 73.19 227 PHE A CA 1
ATOM 1766 C C . PHE A 1 227 ? -7.574 14.352 -27.110 1.00 73.19 227 PHE A C 1
ATOM 1768 O O . PHE A 1 227 ? -7.553 14.811 -28.253 1.00 73.19 227 PHE A O 1
ATOM 1775 N N . LEU A 1 228 ? -7.078 15.027 -26.063 1.00 71.56 228 LEU A N 1
ATOM 1776 C CA . LEU A 1 228 ? -6.542 16.390 -26.168 1.00 71.56 228 LEU A CA 1
ATOM 1777 C C . LEU A 1 228 ? -5.341 16.492 -27.122 1.00 71.56 228 LEU A C 1
ATOM 1779 O O . LEU A 1 228 ? -5.182 17.492 -27.817 1.00 71.56 228 LEU A O 1
ATOM 1783 N N . GLY A 1 229 ? -4.477 15.473 -27.141 1.00 62.72 229 GLY A N 1
ATOM 1784 C CA . GLY A 1 229 ? -3.286 15.464 -27.992 1.00 62.72 229 GLY A CA 1
ATOM 1785 C C . GLY A 1 229 ? -3.554 15.065 -29.444 1.00 62.72 229 GLY A C 1
ATOM 1786 O O . GLY A 1 229 ? -2.925 15.610 -30.345 1.00 62.72 229 GLY A O 1
ATOM 1787 N N . THR A 1 230 ? -4.462 14.113 -29.673 1.00 68.19 230 THR A N 1
ATOM 1788 C CA . THR A 1 230 ? -4.634 13.461 -30.985 1.00 68.19 230 THR A CA 1
ATOM 1789 C C . THR A 1 230 ? -5.747 14.095 -31.811 1.00 68.19 230 THR A C 1
ATOM 1791 O O . THR A 1 230 ? -5.597 14.206 -33.019 1.00 68.19 230 THR A O 1
ATOM 1794 N N . ILE A 1 231 ? -6.846 14.513 -31.171 1.00 72.50 231 ILE A N 1
ATOM 1795 C CA . ILE A 1 231 ? -8.028 15.064 -31.857 1.00 72.50 231 ILE A CA 1
ATOM 1796 C C . ILE A 1 231 ? -8.028 16.593 -31.799 1.00 72.50 231 ILE A C 1
ATOM 1798 O O . ILE A 1 231 ? -8.286 17.244 -32.803 1.00 72.50 231 ILE A O 1
ATOM 1802 N N . LEU A 1 232 ? -7.695 17.178 -30.643 1.00 70.00 232 LEU A N 1
ATOM 1803 C CA . LEU A 1 232 ? -7.630 18.639 -30.482 1.00 70.00 232 LEU A CA 1
ATOM 1804 C C . LEU A 1 232 ? -6.274 19.256 -30.852 1.00 70.00 232 LEU A C 1
ATOM 1806 O O . LEU A 1 232 ? -6.130 20.472 -30.773 1.00 70.00 232 LEU A O 1
ATOM 1810 N N . HIS A 1 233 ? -5.281 18.441 -31.231 1.00 65.06 233 HIS A N 1
ATOM 1811 C CA . HIS A 1 233 ? -3.926 18.875 -31.599 1.00 65.06 233 HIS A CA 1
ATOM 1812 C C . HIS A 1 233 ? -3.264 19.845 -30.603 1.00 65.06 233 HIS A C 1
ATOM 1814 O O . HIS A 1 233 ? -2.400 20.630 -30.985 1.00 65.06 233 HIS A O 1
ATOM 1820 N N . TYR A 1 234 ? -3.621 19.786 -29.315 1.00 59.59 234 TYR A N 1
ATOM 1821 C CA . TYR A 1 234 ? -3.077 20.701 -28.313 1.00 59.59 234 TYR A CA 1
ATOM 1822 C C . TYR A 1 234 ? -1.603 20.343 -28.031 1.00 59.59 234 TYR A C 1
ATOM 1824 O O . TYR A 1 234 ? -1.333 19.263 -27.475 1.00 59.59 234 TYR A O 1
ATOM 1832 N N . PRO A 1 235 ? -0.623 21.193 -28.398 1.00 52.88 235 PRO A N 1
ATOM 1833 C CA . PRO A 1 235 ? 0.785 20.824 -28.346 1.00 52.88 235 PRO A CA 1
ATOM 1834 C C . PRO A 1 235 ? 1.263 20.632 -26.900 1.00 52.88 235 PRO A C 1
ATOM 1836 O O . PRO A 1 235 ? 0.934 21.388 -25.984 1.00 52.88 235 PRO A O 1
ATOM 1839 N N . ILE A 1 236 ? 2.101 19.613 -26.682 1.00 54.88 236 ILE A N 1
ATOM 1840 C CA . ILE A 1 236 ? 2.626 19.229 -25.355 1.00 54.88 236 ILE A CA 1
ATOM 1841 C C . ILE A 1 236 ? 3.389 20.396 -24.687 1.00 54.88 236 ILE A C 1
ATOM 1843 O O . ILE A 1 236 ? 3.386 20.527 -23.460 1.00 54.88 236 ILE A O 1
ATOM 1847 N N . HIS A 1 237 ? 3.990 21.286 -25.485 1.00 46.97 237 HIS A N 1
ATOM 1848 C CA . HIS A 1 237 ? 4.689 22.483 -25.007 1.00 46.97 237 HIS A CA 1
ATOM 1849 C C . HIS A 1 237 ? 3.758 23.542 -24.397 1.00 46.97 237 HIS A C 1
ATOM 1851 O O . HIS A 1 237 ? 4.146 24.192 -23.426 1.00 46.97 237 HIS A O 1
ATOM 1857 N N . GLU A 1 238 ? 2.518 23.677 -24.874 1.00 46.97 238 GLU A N 1
ATOM 1858 C CA . GLU A 1 238 ? 1.532 24.572 -24.251 1.00 46.97 238 GLU A CA 1
ATOM 1859 C C . GLU A 1 238 ? 0.953 23.983 -22.963 1.00 46.97 238 GLU A C 1
ATOM 1861 O O . GLU A 1 238 ? 0.669 24.715 -22.018 1.00 46.97 238 GLU A O 1
ATOM 1866 N N . ARG A 1 239 ? 0.903 22.649 -22.849 1.00 43.69 239 ARG A N 1
ATOM 1867 C CA . ARG A 1 239 ? 0.565 21.960 -21.593 1.00 43.69 239 ARG A CA 1
ATOM 1868 C C . ARG A 1 239 ? 1.558 22.284 -20.466 1.00 43.69 239 ARG A C 1
ATOM 1870 O O . ARG A 1 239 ? 1.148 22.404 -19.314 1.00 43.69 239 ARG A O 1
ATOM 1877 N N . LYS A 1 240 ? 2.845 22.488 -20.788 1.00 45.22 240 LYS A N 1
ATOM 1878 C CA . LYS A 1 240 ? 3.858 23.000 -19.839 1.00 45.22 240 LYS A CA 1
ATOM 1879 C C . LYS A 1 240 ? 3.665 24.483 -19.486 1.00 45.22 240 LYS A C 1
ATOM 1881 O O . LYS A 1 240 ? 4.006 24.854 -18.370 1.00 45.22 240 LYS A O 1
ATOM 1886 N N . LYS A 1 241 ? 3.128 25.300 -20.405 1.00 40.19 241 LYS A N 1
ATOM 1887 C CA . LYS A 1 241 ? 2.799 26.724 -20.183 1.00 40.19 241 LYS A CA 1
ATOM 1888 C C . LYS A 1 241 ? 1.475 26.943 -19.444 1.00 40.19 241 LYS A C 1
ATOM 1890 O O . LYS A 1 241 ? 1.259 28.035 -18.928 1.00 40.19 241 LYS A O 1
ATOM 1895 N N . SER A 1 242 ? 0.594 25.940 -19.390 1.00 43.72 242 SER A N 1
ATOM 1896 C CA . SER A 1 242 ? -0.642 26.031 -18.611 1.00 43.72 242 SER A CA 1
ATOM 1897 C C . SER A 1 242 ? -0.327 26.275 -17.132 1.00 43.72 242 SER A C 1
ATOM 1899 O O . SER A 1 242 ? 0.556 25.636 -16.552 1.00 43.72 242 SER A O 1
ATOM 1901 N N . ASN A 1 243 ? -1.032 27.245 -16.545 1.00 40.41 243 ASN A N 1
ATOM 1902 C CA . ASN A 1 243 ? -0.786 27.732 -15.191 1.00 40.41 243 ASN A CA 1
ATOM 1903 C C . ASN A 1 243 ? -0.775 26.538 -14.206 1.00 40.41 243 ASN A C 1
ATOM 1905 O O . ASN A 1 243 ? -1.650 25.672 -14.330 1.00 40.41 243 ASN A O 1
ATOM 1909 N N . PRO A 1 244 ? 0.150 26.445 -13.230 1.00 50.19 244 PRO A N 1
ATOM 1910 C CA . PRO A 1 244 ? 0.249 25.297 -12.319 1.00 50.19 244 PRO A CA 1
ATOM 1911 C C . PRO A 1 244 ? -1.078 24.962 -11.623 1.00 50.19 244 PRO A C 1
ATOM 1913 O O . PRO A 1 244 ? -1.397 23.793 -11.412 1.00 50.19 244 PRO A O 1
ATOM 1916 N N . SER A 1 245 ? -1.891 25.989 -11.358 1.00 41.84 245 SER A N 1
ATOM 1917 C CA . SER A 1 245 ? -3.249 25.885 -10.822 1.00 41.84 245 SER A CA 1
ATOM 1918 C C . SER A 1 245 ? -4.203 25.093 -11.719 1.00 41.84 245 SER A C 1
ATOM 1920 O O . SER A 1 245 ? -4.979 24.293 -11.213 1.00 41.84 245 SER A O 1
ATOM 1922 N N . SER A 1 246 ? -4.125 25.248 -13.043 1.00 41.78 246 SER A N 1
ATOM 1923 C CA . SER A 1 246 ? -4.966 24.516 -14.002 1.00 41.78 246 SER A CA 1
ATOM 1924 C C . SER A 1 246 ? -4.586 23.035 -14.103 1.00 41.78 246 SER A C 1
ATOM 1926 O O . SER A 1 246 ? -5.461 22.179 -14.206 1.00 41.78 246 SER A O 1
ATOM 1928 N N . ARG A 1 247 ? -3.290 22.717 -13.977 1.00 51.16 247 ARG A N 1
ATOM 1929 C CA . ARG A 1 247 ? -2.778 21.335 -13.957 1.00 51.16 247 ARG A CA 1
ATOM 1930 C C . ARG A 1 247 ? -3.148 20.625 -12.665 1.00 51.16 247 ARG A C 1
ATOM 1932 O O . ARG A 1 247 ? -3.570 19.472 -12.699 1.00 51.16 247 ARG A O 1
ATOM 1939 N N . LEU A 1 248 ? -3.031 21.335 -11.543 1.00 51.66 248 LEU A N 1
ATOM 1940 C CA . LEU A 1 248 ? -3.545 20.877 -10.261 1.00 51.66 248 LEU A CA 1
ATOM 1941 C C . LEU A 1 248 ? -5.054 20.669 -10.348 1.00 51.66 248 LEU A C 1
ATOM 1943 O O . LEU A 1 248 ? -5.508 19.608 -9.966 1.00 51.66 248 LEU A O 1
ATOM 1947 N N . HIS A 1 249 ? -5.819 21.600 -10.920 1.00 47.16 249 HIS A N 1
ATOM 1948 C CA . HIS A 1 249 ? -7.272 21.473 -11.040 1.00 47.16 249 HIS A CA 1
ATOM 1949 C C . HIS A 1 249 ? -7.701 20.287 -11.917 1.00 47.16 249 HIS A C 1
ATOM 1951 O O . HIS A 1 249 ? -8.576 19.531 -11.519 1.00 47.16 249 HIS A O 1
ATOM 1957 N N . GLN A 1 250 ? -7.058 20.060 -13.065 1.00 49.47 250 GLN A N 1
ATOM 1958 C CA . GLN A 1 250 ? -7.341 18.899 -13.921 1.00 49.47 250 GLN A CA 1
ATOM 1959 C C . GLN A 1 250 ? -6.944 17.576 -13.254 1.00 49.47 250 GLN A C 1
ATOM 1961 O O . GLN A 1 250 ? -7.703 16.610 -13.312 1.00 49.47 250 GLN A O 1
ATOM 1966 N N . GLY A 1 251 ? -5.791 17.541 -12.575 1.00 49.53 251 GLY A N 1
ATOM 1967 C CA . GLY A 1 251 ? -5.370 16.389 -11.779 1.00 49.53 251 GLY A CA 1
ATOM 1968 C C . GLY A 1 251 ? -6.303 16.124 -10.597 1.00 49.53 251 GLY A C 1
ATOM 1969 O O . GLY A 1 251 ? -6.635 14.979 -10.338 1.00 49.53 251 GLY A O 1
ATOM 1970 N N . LEU A 1 252 ? -6.782 17.178 -9.935 1.00 48.88 252 LEU A N 1
ATOM 1971 C CA . LEU A 1 252 ? -7.718 17.140 -8.812 1.00 48.88 252 LEU A CA 1
ATOM 1972 C C . LEU A 1 252 ? -9.126 16.711 -9.260 1.00 48.88 252 LEU A C 1
ATOM 1974 O O . LEU A 1 252 ? -9.744 15.881 -8.606 1.00 48.88 252 LEU A O 1
ATOM 1978 N N . CYS A 1 253 ? -9.635 17.203 -10.391 1.00 44.66 253 CYS A N 1
ATOM 1979 C CA . CYS A 1 253 ? -10.941 16.810 -10.932 1.00 44.66 253 CYS A CA 1
ATOM 1980 C C . CYS A 1 253 ? -10.974 15.374 -11.473 1.00 44.66 253 CYS A C 1
ATOM 1982 O O . CYS A 1 253 ? -12.045 14.775 -11.507 1.00 44.66 253 CYS A O 1
ATOM 1984 N N . ALA A 1 254 ? -9.828 14.815 -11.869 1.00 42.56 254 ALA A N 1
ATOM 1985 C CA . ALA A 1 254 ? -9.704 13.404 -12.231 1.00 42.56 254 ALA A CA 1
ATOM 1986 C C . ALA A 1 254 ? -9.708 12.468 -11.007 1.00 42.56 254 ALA A C 1
ATOM 1988 O O . ALA A 1 254 ? -9.787 11.250 -11.166 1.00 42.56 254 ALA A O 1
ATOM 1989 N N . LEU A 1 255 ? -9.618 13.017 -9.789 1.00 43.84 255 LEU A N 1
ATOM 1990 C CA . LEU A 1 255 ? -9.667 12.242 -8.560 1.00 43.84 255 LEU A CA 1
ATOM 1991 C C . LEU A 1 255 ? -11.134 12.011 -8.155 1.00 43.84 255 LEU A C 1
ATOM 1993 O O . LEU A 1 255 ? -11.847 12.979 -7.869 1.00 43.84 255 LEU A O 1
ATOM 1997 N N . PRO A 1 256 ? -11.594 10.746 -8.072 1.00 43.62 256 PRO A N 1
ATOM 1998 C CA . PRO A 1 256 ? -13.012 10.396 -7.889 1.00 43.62 256 PRO A CA 1
ATOM 1999 C C . PRO A 1 256 ? -13.692 11.006 -6.652 1.00 43.62 256 PRO A C 1
ATOM 2001 O O . PRO A 1 256 ? -14.914 11.040 -6.548 1.00 43.62 256 PRO A O 1
ATOM 2004 N N . TRP A 1 257 ? -12.916 11.497 -5.688 1.00 45.22 257 TRP A N 1
ATOM 2005 C CA . TRP A 1 257 ? -13.396 11.963 -4.392 1.00 45.22 257 TRP A CA 1
ATOM 2006 C C . TRP A 1 257 ? -13.690 13.469 -4.325 1.00 45.22 257 TRP A C 1
ATOM 2008 O O . TRP A 1 257 ? -14.431 13.881 -3.436 1.00 45.22 257 TRP A O 1
ATOM 2018 N N . ILE A 1 258 ? -13.245 14.294 -5.284 1.00 40.91 258 ILE A N 1
ATOM 2019 C CA . ILE A 1 258 ? -13.732 15.690 -5.384 1.00 40.91 258 ILE A CA 1
ATOM 2020 C C . ILE A 1 258 ? -15.213 15.724 -5.786 1.00 40.91 258 ILE A C 1
ATOM 2022 O O . ILE A 1 258 ? -15.966 16.596 -5.348 1.00 40.91 258 ILE A O 1
ATOM 2026 N N . GLN A 1 259 ? -15.660 14.725 -6.549 1.00 34.84 259 GLN A N 1
ATOM 2027 C CA . GLN A 1 259 ? -17.078 14.515 -6.836 1.00 34.84 259 GLN A CA 1
ATOM 2028 C C . GLN A 1 259 ? -17.843 14.019 -5.595 1.00 34.84 259 GLN A C 1
ATOM 2030 O O . GLN A 1 259 ? -18.932 14.529 -5.333 1.00 34.84 259 GLN A O 1
ATOM 2035 N N . SER A 1 260 ? -17.254 13.141 -4.768 1.00 33.34 260 SER A N 1
ATOM 2036 C CA . SER A 1 260 ? -17.857 12.730 -3.483 1.00 33.34 260 SER A CA 1
ATOM 2037 C C . SER A 1 260 ? -17.923 13.844 -2.429 1.00 33.34 260 SER A C 1
ATOM 2039 O O . SER A 1 260 ? -18.853 13.882 -1.631 1.00 33.34 260 SER A O 1
ATOM 2041 N N . LEU A 1 261 ? -16.976 14.787 -2.413 1.00 33.59 261 LEU A N 1
ATOM 2042 C CA . LEU A 1 261 ? -17.046 15.954 -1.523 1.00 33.59 261 LEU A CA 1
ATOM 2043 C C . LEU A 1 261 ? -18.169 16.920 -1.935 1.00 33.59 261 LEU A C 1
ATOM 2045 O O . LEU A 1 261 ? -18.818 17.516 -1.074 1.00 33.59 261 LEU A O 1
ATOM 2049 N N . ARG A 1 262 ? -18.463 17.031 -3.240 1.00 31.61 262 ARG A N 1
ATOM 2050 C CA . ARG A 1 262 ? -19.629 17.790 -3.723 1.00 31.61 262 ARG A CA 1
ATOM 2051 C C . ARG A 1 262 ? -20.952 17.134 -3.342 1.00 31.61 262 ARG A C 1
ATOM 2053 O O . ARG A 1 262 ? -21.871 17.855 -2.975 1.00 31.61 262 ARG A O 1
ATOM 2060 N N . THR A 1 263 ? -21.061 15.806 -3.370 1.00 35.81 263 THR A N 1
ATOM 2061 C CA . THR A 1 263 ? -22.286 15.125 -2.912 1.00 35.81 263 THR A CA 1
ATOM 2062 C C . THR A 1 263 ? -22.465 15.218 -1.393 1.00 35.81 263 THR A C 1
ATOM 2064 O O . THR A 1 263 ? -23.593 15.394 -0.931 1.00 35.81 263 THR A O 1
ATOM 2067 N N . PHE A 1 264 ? -21.372 15.225 -0.617 1.00 33.44 264 PHE A N 1
ATOM 2068 C CA . PHE A 1 264 ? -21.415 15.471 0.832 1.00 33.44 264 PHE A CA 1
ATOM 2069 C C . PHE A 1 264 ? -21.882 16.895 1.179 1.00 33.44 264 PHE A C 1
ATOM 2071 O O . PHE A 1 264 ? -22.681 17.076 2.094 1.00 33.44 264 PHE A O 1
ATOM 2078 N N . SER A 1 265 ? -21.461 17.904 0.406 1.00 34.31 265 SER A N 1
ATOM 2079 C CA . SER A 1 265 ? -21.913 19.294 0.583 1.00 34.31 265 SER A CA 1
ATOM 2080 C C . SER A 1 265 ? -23.403 19.502 0.279 1.00 34.31 265 SER A C 1
ATOM 2082 O O . SER A 1 265 ? -23.978 20.476 0.758 1.00 34.31 265 SER A O 1
ATOM 2084 N N . VAL A 1 266 ? -24.026 18.630 -0.520 1.00 40.91 266 VAL A N 1
ATOM 2085 C CA . VAL A 1 266 ? -25.446 18.739 -0.907 1.00 40.91 266 VAL A CA 1
ATOM 2086 C C . VAL A 1 266 ? -26.372 18.018 0.086 1.00 40.91 266 VAL A C 1
ATOM 2088 O O . VAL A 1 266 ? -27.551 18.347 0.154 1.00 40.91 266 VAL A O 1
ATOM 2091 N N . SER A 1 267 ? -25.852 17.091 0.903 1.00 34.19 267 SER A N 1
ATOM 2092 C CA . SER A 1 267 ? -26.647 16.323 1.883 1.00 34.19 267 SER A CA 1
ATOM 2093 C C . SER A 1 267 ? -26.651 16.893 3.307 1.00 34.19 267 SER A C 1
ATOM 2095 O O . SER A 1 267 ? -27.253 16.290 4.193 1.00 34.19 267 SER A O 1
ATOM 2097 N N . MET A 1 268 ? -26.005 18.035 3.563 1.00 33.53 268 MET A N 1
ATOM 2098 C CA . MET A 1 268 ? -26.144 18.722 4.852 1.00 33.53 268 MET A CA 1
ATOM 2099 C C . MET A 1 268 ? -27.499 19.449 4.888 1.00 33.53 268 MET A C 1
ATOM 2101 O O . MET A 1 268 ? -27.708 20.350 4.068 1.00 33.53 268 MET A O 1
ATOM 2105 N N . PRO A 1 269 ? -28.431 19.100 5.798 1.00 37.88 269 PRO A N 1
ATOM 2106 C CA . PRO A 1 269 ? -29.604 19.929 6.025 1.00 37.88 269 PRO A CA 1
ATOM 2107 C C . PRO A 1 269 ? -29.125 21.306 6.485 1.00 37.88 269 PRO A C 1
ATOM 2109 O O . PRO A 1 269 ? -28.360 21.422 7.441 1.00 37.88 269 PRO A O 1
ATOM 2112 N N . LYS A 1 270 ? -29.544 22.346 5.763 1.00 40.66 270 LYS A N 1
ATOM 2113 C CA . LYS A 1 270 ? -29.353 23.732 6.184 1.00 40.66 270 LYS A CA 1
ATOM 2114 C C . LYS A 1 270 ? -30.160 23.931 7.468 1.00 40.66 270 LYS A C 1
ATOM 2116 O O . LYS A 1 270 ? -31.384 24.007 7.399 1.00 40.66 270 LYS A O 1
ATOM 2121 N N . THR A 1 271 ? -29.484 23.938 8.610 1.00 43.97 271 THR A N 1
ATOM 2122 C CA . THR A 1 271 ? -29.970 24.596 9.830 1.00 43.97 271 THR A CA 1
ATOM 2123 C C . THR A 1 271 ? -29.616 26.065 9.765 1.00 43.97 271 THR A C 1
ATOM 2125 O O . THR A 1 271 ? -28.434 26.335 9.442 1.00 43.97 271 THR A O 1
#

Radius of gyration: 21.92 Å; chains: 1; bounding box: 53×47×67 Å

InterPro domains:
  IPR011701 Major facilitator superfamily [PF07690] (7-235)
  IPR020846 Major facilitator superfamily domain [PS50850] (1-271)
  IPR036259 MFS transporter superfamily [G3DSA:1.20.1250.20] (1-170)
  IPR036259 MFS transporter superfamily [SSF103473] (7-236)
  IPR050382 Major Facilitator Superfamily Sodium/Anion Cotransporter [PTHR11662] (6-240)